Protein AF-A0A1X6NI76-F1 (afdb_monomer_lite)

pLDDT: mean 70.3, std 19.29, range [23.14, 90.44]

Structure (mmCIF, N/CA/C/O backbone):
data_AF-A0A1X6NI76-F1
#
_entry.id   AF-A0A1X6NI76-F1
#
loop_
_atom_site.group_PDB
_atom_site.id
_atom_site.type_symbol
_atom_site.label_atom_id
_atom_site.label_alt_id
_atom_site.label_comp_id
_atom_site.label_asym_id
_atom_site.label_entity_id
_atom_site.label_seq_id
_atom_site.pdbx_PDB_ins_code
_atom_site.Cartn_x
_atom_site.Cartn_y
_atom_site.Cartn_z
_atom_site.occupancy
_atom_site.B_iso_or_equiv
_atom_site.auth_seq_id
_atom_site.auth_comp_id
_atom_site.auth_asym_id
_atom_site.auth_atom_id
_atom_site.pdbx_PDB_model_num
ATOM 1 N N . MET A 1 1 ? 7.677 16.440 -14.093 1.00 45.12 1 MET A N 1
ATOM 2 C CA . MET A 1 1 ? 7.729 16.552 -12.598 1.00 45.12 1 MET A CA 1
ATOM 3 C C . MET A 1 1 ? 6.303 16.674 -12.054 1.00 45.12 1 MET A C 1
ATOM 5 O O . MET A 1 1 ? 5.586 17.526 -12.561 1.00 45.12 1 MET A O 1
ATOM 9 N N . PRO A 1 2 ? 5.836 15.874 -11.074 1.00 48.25 2 PRO A N 1
ATOM 10 C CA . PRO A 1 2 ? 4.493 16.061 -10.522 1.00 48.25 2 PRO A CA 1
ATOM 11 C C . PRO A 1 2 ? 4.418 17.341 -9.670 1.00 48.25 2 PRO A C 1
ATOM 13 O O . PRO A 1 2 ? 5.094 17.461 -8.656 1.00 48.25 2 PRO A O 1
ATOM 16 N N . GLU A 1 3 ? 3.556 18.277 -10.069 1.00 48.31 3 GLU A N 1
ATOM 17 C CA . GLU A 1 3 ? 3.359 19.607 -9.457 1.00 48.31 3 GLU A CA 1
ATOM 18 C C . GLU A 1 3 ? 2.863 19.557 -7.995 1.00 48.31 3 GLU A C 1
ATOM 20 O O . GLU A 1 3 ? 2.998 20.508 -7.229 1.00 48.31 3 GLU A O 1
ATOM 25 N N . ARG A 1 4 ? 2.315 18.410 -7.574 1.00 55.66 4 ARG A N 1
ATOM 26 C CA . ARG A 1 4 ? 1.988 18.091 -6.180 1.00 55.66 4 ARG A CA 1
ATOM 27 C C . ARG A 1 4 ? 2.343 16.640 -5.900 1.00 55.66 4 ARG A C 1
ATOM 29 O O . ARG A 1 4 ? 1.974 15.758 -6.678 1.00 55.66 4 ARG A O 1
ATOM 36 N N . ALA A 1 5 ? 2.997 16.388 -4.767 1.00 54.97 5 ALA A N 1
ATOM 37 C CA . ALA A 1 5 ? 3.234 15.033 -4.283 1.00 54.97 5 ALA A CA 1
ATOM 38 C C . ALA A 1 5 ? 1.886 14.309 -4.153 1.00 54.97 5 ALA A C 1
ATOM 40 O O . ALA A 1 5 ? 1.067 14.625 -3.286 1.00 54.97 5 ALA A O 1
ATOM 41 N N . ARG A 1 6 ? 1.630 13.341 -5.039 1.00 60.47 6 ARG A N 1
ATOM 42 C CA . ARG A 1 6 ? 0.467 12.460 -4.933 1.00 60.47 6 ARG A CA 1
ATOM 43 C C . ARG A 1 6 ? 0.794 11.405 -3.882 1.00 60.47 6 ARG A C 1
ATOM 45 O O . ARG A 1 6 ? 1.098 10.262 -4.199 1.00 60.47 6 ARG A O 1
ATOM 52 N N . ILE A 1 7 ? 0.696 11.815 -2.616 1.00 63.88 7 ILE A N 1
ATOM 53 C CA . ILE A 1 7 ? 0.893 10.946 -1.443 1.00 63.88 7 ILE A CA 1
ATOM 54 C C . ILE A 1 7 ? -0.137 9.802 -1.434 1.00 63.88 7 ILE A C 1
ATOM 56 O O . ILE A 1 7 ? 0.077 8.789 -0.774 1.00 63.88 7 ILE A O 1
ATOM 60 N N . LYS A 1 8 ? -1.233 9.931 -2.199 1.00 68.69 8 LYS A N 1
ATOM 61 C CA . LYS A 1 8 ? -2.226 8.873 -2.378 1.00 68.69 8 LYS A CA 1
ATOM 62 C C . LYS A 1 8 ? -1.564 7.614 -2.962 1.00 68.69 8 LYS A C 1
ATOM 64 O O . LYS A 1 8 ? -1.131 7.649 -4.118 1.00 68.69 8 LYS A O 1
ATOM 69 N N . PRO A 1 9 ? -1.529 6.499 -2.213 1.00 75.31 9 PRO A N 1
ATOM 70 C CA . PRO A 1 9 ? -1.069 5.238 -2.758 1.00 75.31 9 PRO A CA 1
ATOM 71 C C . PRO A 1 9 ? -2.063 4.781 -3.825 1.00 75.31 9 PRO A C 1
ATOM 73 O O . PRO A 1 9 ? -3.262 4.683 -3.581 1.00 75.31 9 PRO A O 1
ATOM 76 N N . THR A 1 10 ? -1.577 4.520 -5.030 1.00 78.00 10 THR A N 1
ATOM 77 C CA . THR A 1 10 ? -2.399 3.973 -6.110 1.00 78.00 10 THR A CA 1
ATOM 78 C C . THR A 1 10 ? -2.177 2.470 -6.223 1.00 78.00 10 THR A C 1
ATOM 80 O O . THR A 1 10 ? -1.058 1.989 -6.066 1.00 78.00 10 THR A O 1
ATOM 83 N N . LEU A 1 11 ? -3.247 1.727 -6.514 1.00 79.06 11 LEU A N 1
ATOM 84 C CA . LEU A 1 11 ? -3.205 0.267 -6.626 1.00 79.06 11 LEU A CA 1
ATOM 85 C C . LEU A 1 11 ? -2.736 -0.173 -8.008 1.00 79.06 11 LEU A C 1
ATOM 87 O O . LEU A 1 11 ? -3.395 0.139 -9.004 1.00 79.06 11 LEU A O 1
ATOM 91 N N . LEU A 1 12 ? -1.619 -0.884 -8.085 1.00 82.25 12 LEU A N 1
ATOM 92 C CA . LEU A 1 12 ? -1.137 -1.529 -9.303 1.00 82.25 12 LEU A CA 1
ATOM 93 C C . LEU A 1 12 ? -1.509 -3.013 -9.272 1.00 82.25 12 LEU A C 1
ATOM 95 O O . LEU A 1 12 ? -1.017 -3.720 -8.399 1.00 82.25 12 LEU A O 1
ATOM 99 N N . PRO A 1 13 ? -2.399 -3.499 -10.151 1.00 78.69 13 PRO A N 1
ATOM 100 C CA . PRO A 1 13 ? -2.756 -4.913 -10.160 1.00 78.69 13 PRO A CA 1
ATOM 101 C C . PRO A 1 13 ? -1.532 -5.757 -10.528 1.00 78.69 13 PRO A C 1
ATOM 103 O O . PRO A 1 13 ? -0.801 -5.392 -11.443 1.00 78.69 13 PRO A O 1
ATOM 106 N N . LEU A 1 14 ? -1.326 -6.870 -9.826 1.00 82.06 14 LEU A N 1
ATOM 107 C CA . LEU A 1 14 ? -0.327 -7.870 -10.188 1.00 82.06 14 LEU A CA 1
ATOM 108 C C . LEU A 1 14 ? -0.996 -9.154 -10.664 1.00 82.06 14 LEU A C 1
ATOM 110 O O . LEU A 1 14 ? -2.071 -9.520 -10.173 1.00 82.06 14 LEU A O 1
ATOM 114 N N . SER A 1 15 ? -0.312 -9.866 -11.558 1.00 74.50 15 SER A N 1
ATOM 115 C CA . SER A 1 15 ? -0.703 -11.212 -11.977 1.00 74.50 15 SER A CA 1
ATOM 116 C C . SER A 1 15 ? -0.577 -12.233 -10.844 1.00 74.50 15 SER A C 1
ATOM 118 O O . SER A 1 15 ? -1.474 -13.060 -10.669 1.00 74.50 15 SER A O 1
ATOM 120 N N . THR A 1 16 ? 0.478 -12.144 -10.022 1.00 76.25 16 THR A N 1
ATOM 121 C CA . THR A 1 16 ? 0.669 -13.030 -8.860 1.00 76.25 16 THR A CA 1
ATOM 122 C C . THR A 1 16 ? 0.449 -12.270 -7.544 1.00 76.25 16 THR A C 1
ATOM 124 O O . THR A 1 16 ? 1.073 -11.224 -7.340 1.00 76.25 16 THR A O 1
ATOM 127 N N . PRO A 1 17 ? -0.399 -12.762 -6.616 1.00 69.56 17 PRO A N 1
ATOM 128 C CA . PRO A 1 17 ? -0.622 -12.111 -5.323 1.00 69.56 17 PRO A CA 1
ATOM 129 C C . PRO A 1 17 ? 0.654 -12.107 -4.480 1.00 69.56 17 PRO A C 1
ATOM 131 O O . PRO A 1 17 ? 1.284 -13.149 -4.351 1.00 69.56 17 PRO A O 1
ATOM 134 N N . LEU A 1 18 ? 0.988 -10.973 -3.852 1.00 66.44 18 LEU A N 1
ATOM 135 C CA . LEU A 1 18 ? 2.164 -10.854 -2.971 1.00 66.44 18 LEU A CA 1
ATOM 136 C C . LEU A 1 18 ? 2.026 -11.566 -1.630 1.00 66.44 18 LEU A C 1
ATOM 138 O O . LEU A 1 18 ? 3.029 -11.925 -1.025 1.00 66.44 18 LEU A O 1
ATOM 142 N N . HIS A 1 19 ? 0.794 -11.715 -1.158 1.00 65.25 19 HIS A N 1
ATOM 143 C CA . HIS A 1 19 ? 0.498 -12.279 0.147 1.00 65.25 19 HIS A CA 1
ATOM 144 C C . HIS A 1 19 ? -0.412 -13.478 -0.042 1.00 65.25 19 HIS A C 1
ATOM 146 O O . HIS A 1 19 ? -1.417 -13.401 -0.759 1.00 65.25 19 HIS A O 1
ATOM 152 N N . VAL A 1 20 ? -0.060 -14.575 0.617 1.00 59.38 20 VAL A N 1
ATOM 153 C CA . VAL A 1 20 ? -0.927 -15.742 0.695 1.00 59.38 20 VAL A CA 1
ATOM 154 C C . VAL A 1 20 ? -2.086 -15.376 1.632 1.00 59.38 20 VAL A C 1
ATOM 156 O O . VAL A 1 20 ? -1.845 -14.924 2.756 1.00 59.38 20 VAL A O 1
ATOM 159 N N . PRO A 1 21 ? -3.349 -15.481 1.186 1.00 54.72 21 PRO A N 1
ATOM 160 C CA . PRO A 1 21 ? -4.495 -15.197 2.039 1.00 54.72 21 PRO A CA 1
ATOM 161 C C . PRO A 1 21 ? -4.581 -16.287 3.116 1.00 54.72 21 PRO A C 1
ATOM 163 O O . PRO A 1 21 ? -5.012 -17.399 2.835 1.00 54.72 21 PRO A O 1
ATOM 166 N N . GLY A 1 22 ? -4.120 -15.979 4.328 1.00 54.84 22 GLY A N 1
ATOM 167 C CA . GLY A 1 22 ? -4.082 -16.917 5.456 1.00 54.84 22 GLY A CA 1
ATOM 168 C C . GLY A 1 22 ? -3.049 -16.544 6.520 1.00 54.84 22 GLY A C 1
ATOM 169 O O . GLY A 1 22 ? -3.330 -16.683 7.702 1.00 54.84 22 GLY A O 1
ATOM 170 N N . GLU A 1 23 ? -1.905 -15.996 6.107 1.00 62.78 23 GLU A N 1
ATOM 171 C CA . GLU A 1 23 ? -0.836 -15.564 7.027 1.00 62.78 23 GLU A CA 1
ATOM 172 C C . GLU A 1 23 ? -0.866 -14.057 7.304 1.00 62.78 23 GLU A C 1
ATOM 174 O O . GLU A 1 23 ? -0.475 -13.612 8.376 1.00 62.78 23 GLU A O 1
ATOM 179 N N . ALA A 1 24 ? -1.349 -13.257 6.349 1.00 69.00 24 ALA A N 1
ATOM 180 C CA . ALA A 1 24 ? -1.372 -11.808 6.494 1.00 69.00 24 ALA A CA 1
ATOM 181 C C . ALA A 1 24 ? -2.569 -11.347 7.337 1.00 69.00 24 ALA A C 1
ATOM 183 O O . ALA A 1 24 ? -3.727 -11.524 6.944 1.00 69.00 24 ALA A O 1
ATOM 184 N N . GLU A 1 25 ? -2.297 -10.665 8.450 1.00 78.50 25 GLU A N 1
ATOM 185 C CA . GLU A 1 25 ? -3.337 -9.958 9.189 1.00 78.50 25 GLU A CA 1
ATOM 186 C C . GLU A 1 25 ? -3.692 -8.646 8.479 1.00 78.50 25 GLU A C 1
ATOM 188 O O . GLU A 1 25 ? -2.925 -7.675 8.469 1.00 78.50 25 GLU A O 1
ATOM 193 N N . VAL A 1 26 ? -4.886 -8.604 7.884 1.00 84.56 26 VAL A N 1
ATOM 194 C CA . VAL A 1 26 ? -5.362 -7.437 7.135 1.00 84.56 26 VAL A CA 1
ATOM 195 C C . VAL A 1 26 ? -6.393 -6.674 7.953 1.00 84.56 26 VAL A C 1
ATOM 197 O O . VAL A 1 26 ? -7.422 -7.216 8.376 1.00 84.56 26 VAL A O 1
ATOM 200 N N . CYS A 1 27 ? -6.152 -5.377 8.122 1.00 84.25 27 CYS A N 1
ATOM 201 C CA . CYS A 1 27 ? -7.086 -4.480 8.776 1.00 84.25 27 CYS A CA 1
ATOM 202 C C . CYS A 1 27 ? -7.756 -3.520 7.789 1.00 84.25 27 CYS A C 1
ATOM 204 O O . CYS A 1 27 ? -7.081 -2.831 7.032 1.00 84.25 27 CYS A O 1
ATOM 206 N N . LEU A 1 28 ? -9.088 -3.428 7.831 1.00 85.06 28 LEU A N 1
ATOM 207 C CA . LEU A 1 28 ? -9.875 -2.488 7.035 1.00 85.06 28 LEU A CA 1
ATOM 208 C C . LEU A 1 28 ? -10.365 -1.312 7.888 1.00 85.06 28 LEU A C 1
ATOM 210 O O . LEU A 1 28 ? -11.112 -1.504 8.850 1.00 85.06 28 LEU A O 1
ATOM 214 N N . PHE A 1 29 ? -10.016 -0.094 7.484 1.00 86.81 29 PHE A N 1
ATOM 215 C CA . PHE A 1 29 ? -10.556 1.146 8.023 1.00 86.81 29 PHE A CA 1
ATOM 216 C C . PHE A 1 29 ? -11.821 1.566 7.274 1.00 86.81 29 PHE A C 1
ATOM 218 O O . PHE A 1 29 ? -11.827 1.705 6.050 1.00 86.81 29 PHE A O 1
ATOM 225 N N . VAL A 1 30 ? -12.888 1.807 8.030 1.00 84.06 30 VAL A N 1
ATOM 226 C CA . VAL A 1 30 ? -14.221 2.128 7.508 1.00 84.06 30 VAL A CA 1
ATOM 227 C C . VAL A 1 30 ? -14.732 3.422 8.139 1.00 84.06 30 VAL A C 1
ATOM 229 O O . VAL A 1 30 ? -14.458 3.709 9.308 1.00 84.06 30 VAL A O 1
ATOM 232 N N . LYS A 1 31 ? -15.495 4.204 7.368 1.00 79.81 31 LYS A N 1
ATOM 233 C CA . LYS A 1 31 ? -16.258 5.343 7.889 1.00 79.81 31 LYS A CA 1
ATOM 234 C C . LYS A 1 31 ? -17.515 4.853 8.610 1.00 79.81 31 LYS A C 1
ATOM 236 O O . LYS A 1 31 ? -18.223 3.997 8.093 1.00 79.81 31 LYS A O 1
ATOM 241 N N . ASP A 1 32 ? -17.815 5.416 9.773 1.00 77.25 32 ASP A N 1
ATOM 242 C CA . ASP A 1 32 ? -19.011 5.065 10.538 1.00 77.25 32 ASP A CA 1
ATOM 243 C C . ASP A 1 32 ? -20.292 5.239 9.688 1.00 77.25 32 ASP A C 1
ATOM 245 O O . ASP A 1 32 ? -20.412 6.251 8.985 1.00 77.25 32 ASP A O 1
ATOM 249 N N . PRO A 1 33 ? -21.232 4.266 9.691 1.00 66.56 33 PRO A N 1
ATOM 250 C CA . PRO A 1 33 ? -21.382 3.143 10.627 1.00 66.56 33 PRO A CA 1
ATOM 251 C C . PRO A 1 33 ? -20.619 1.851 10.256 1.00 66.56 33 PRO A C 1
ATOM 253 O O . PRO A 1 33 ? -20.821 1.241 9.210 1.00 66.56 33 PRO A O 1
ATOM 256 N N . GLN A 1 34 ? -19.827 1.346 11.210 1.00 70.06 34 GLN A N 1
ATOM 257 C CA . GLN A 1 34 ? -19.047 0.099 11.106 1.00 70.06 34 GLN A CA 1
ATOM 258 C C . GLN A 1 34 ? -19.898 -1.178 10.907 1.00 70.06 34 GLN A C 1
ATOM 260 O O . GLN A 1 34 ? -19.377 -2.186 10.427 1.00 70.06 34 GLN A O 1
ATOM 265 N N . ARG A 1 35 ? -21.178 -1.169 11.313 1.00 68.81 35 ARG A N 1
ATOM 266 C CA . ARG A 1 35 ? -22.052 -2.360 11.307 1.00 68.81 35 ARG A CA 1
ATOM 267 C C . ARG A 1 35 ? -22.368 -2.839 9.894 1.00 68.81 35 ARG A C 1
ATOM 269 O O . ARG A 1 35 ? -22.085 -3.988 9.599 1.00 68.81 35 ARG A O 1
ATOM 276 N N . ALA A 1 36 ? -22.757 -1.924 9.004 1.00 66.69 36 ALA A N 1
ATOM 277 C CA . ALA A 1 36 ? -23.095 -2.253 7.620 1.00 66.69 36 ALA A CA 1
ATOM 278 C C . ALA A 1 36 ? -21.989 -3.071 6.936 1.00 66.69 36 ALA A C 1
ATOM 280 O O . ALA A 1 36 ? -22.251 -4.100 6.331 1.00 66.69 36 ALA A O 1
ATOM 281 N N . VAL A 1 37 ? -20.728 -2.663 7.094 1.00 68.56 37 VAL A N 1
ATOM 282 C CA . VAL A 1 37 ? -19.603 -3.365 6.466 1.00 68.56 37 VAL A CA 1
ATOM 283 C C . VAL A 1 37 ? -19.356 -4.731 7.105 1.00 68.56 37 VAL A C 1
ATOM 285 O O . VAL A 1 37 ? -19.094 -5.687 6.386 1.00 68.56 37 VAL A O 1
ATOM 288 N N . LYS A 1 38 ? -19.490 -4.862 8.429 1.00 69.81 38 LYS A N 1
ATOM 289 C CA . LYS A 1 38 ? -19.396 -6.170 9.093 1.00 69.81 38 LYS A CA 1
ATOM 290 C C . LYS A 1 38 ? -20.493 -7.127 8.640 1.00 69.81 38 LYS A C 1
ATOM 292 O O . LYS A 1 38 ? -20.188 -8.290 8.412 1.00 69.81 38 LYS A O 1
ATOM 297 N N . ASP A 1 39 ? -21.711 -6.629 8.467 1.00 67.12 39 ASP A N 1
ATOM 298 C CA . ASP A 1 39 ? -22.846 -7.428 8.008 1.00 67.12 39 ASP A CA 1
ATOM 299 C C . ASP A 1 39 ? -22.627 -7.885 6.556 1.00 67.12 39 ASP A C 1
ATOM 301 O O . ASP A 1 39 ? -22.867 -9.044 6.238 1.00 67.12 39 ASP A O 1
ATOM 305 N N . TYR A 1 40 ? -22.041 -7.037 5.698 1.00 68.31 40 TYR A N 1
ATOM 306 C CA . TYR A 1 40 ? -21.613 -7.435 4.349 1.00 68.31 40 TYR A CA 1
ATOM 307 C C . TYR A 1 40 ? -20.485 -8.477 4.350 1.00 68.31 40 TYR A C 1
ATOM 309 O O . TYR A 1 40 ? -20.491 -9.368 3.505 1.00 68.31 40 TYR A O 1
ATOM 317 N N . PHE A 1 41 ? -19.516 -8.387 5.267 1.00 67.88 41 PHE A N 1
ATOM 318 C CA . PHE A 1 41 ? -18.452 -9.394 5.381 1.00 67.88 41 PHE A CA 1
ATOM 319 C C . PHE A 1 41 ? -18.966 -10.718 5.956 1.00 67.88 41 PHE A C 1
ATOM 321 O O . PHE A 1 41 ? -18.537 -11.773 5.501 1.00 67.88 41 PHE A O 1
ATOM 328 N N . ALA A 1 42 ? -19.907 -10.674 6.901 1.00 65.06 42 ALA A N 1
ATOM 329 C CA . ALA A 1 42 ? -20.555 -11.862 7.446 1.00 65.06 42 ALA A CA 1
ATOM 330 C C . ALA A 1 42 ? -21.459 -12.542 6.403 1.00 65.06 42 ALA A C 1
ATOM 332 O O . ALA A 1 42 ? -21.407 -13.758 6.247 1.00 65.06 42 ALA A O 1
ATOM 333 N N . ALA A 1 43 ? -22.230 -11.762 5.639 1.00 62.91 43 ALA A N 1
ATOM 334 C CA . ALA A 1 43 ? -23.095 -12.270 4.574 1.00 62.91 43 ALA A CA 1
ATOM 335 C C . ALA A 1 43 ? -22.311 -12.847 3.386 1.00 62.91 43 ALA A C 1
ATOM 337 O O . ALA A 1 43 ? -22.803 -13.733 2.694 1.00 62.91 43 ALA A O 1
ATOM 338 N N . ALA A 1 44 ? -21.096 -12.355 3.136 1.00 60.56 44 ALA A N 1
ATOM 339 C CA . ALA A 1 44 ? -20.274 -12.838 2.036 1.00 60.56 44 ALA A CA 1
ATOM 340 C C . ALA A 1 44 ? -19.610 -14.199 2.304 1.00 60.56 44 ALA A C 1
ATOM 342 O O . ALA A 1 44 ? -19.084 -14.774 1.353 1.00 60.56 44 ALA A O 1
ATOM 343 N N . GLY A 1 45 ? -19.601 -14.705 3.547 1.00 55.28 45 GLY A N 1
ATOM 344 C CA . GLY A 1 45 ? -19.043 -16.017 3.930 1.00 55.28 45 GLY A CA 1
ATOM 345 C C . GLY A 1 45 ? -17.519 -16.158 3.788 1.00 55.28 45 GLY A C 1
ATOM 346 O O . GLY A 1 45 ? -16.904 -16.948 4.493 1.00 55.28 45 GLY A O 1
ATOM 347 N N . ASP A 1 46 ? -16.904 -15.332 2.944 1.00 58.94 46 ASP A N 1
ATOM 348 C CA . ASP A 1 46 ? -15.476 -15.196 2.739 1.00 58.94 46 ASP A CA 1
ATOM 349 C C . ASP A 1 46 ? -15.034 -13.805 3.197 1.00 58.94 46 ASP A C 1
ATOM 351 O O . ASP A 1 46 ? -15.352 -12.793 2.563 1.00 58.94 46 ASP A O 1
ATOM 355 N N . SER A 1 47 ? -14.179 -13.736 4.216 1.00 59.84 47 SER A N 1
ATOM 356 C CA . SER A 1 47 ? -13.582 -12.480 4.698 1.00 59.84 47 SER A CA 1
ATOM 357 C C . SER A 1 47 ? -12.737 -11.764 3.635 1.00 59.84 47 SER A C 1
ATOM 359 O O . SER A 1 47 ? -12.210 -10.683 3.877 1.00 59.84 47 SER A O 1
ATOM 361 N N . GLY A 1 48 ? -12.543 -12.368 2.456 1.00 60.72 48 GLY A N 1
ATOM 362 C CA . GLY A 1 48 ? -11.723 -11.821 1.379 1.00 60.72 48 GLY A CA 1
ATOM 363 C C . GLY A 1 48 ? -10.267 -11.605 1.788 1.00 60.72 48 GLY A C 1
ATOM 364 O O . GLY A 1 48 ? -9.586 -10.851 1.106 1.00 60.72 48 GLY A O 1
ATOM 365 N N . GLY A 1 49 ? -9.821 -12.233 2.884 1.00 67.06 49 GLY A N 1
ATOM 366 C CA . GLY A 1 49 ? -8.526 -12.007 3.528 1.00 67.06 49 GLY A CA 1
ATOM 367 C C . GLY A 1 49 ? -8.510 -10.907 4.599 1.00 67.06 49 GLY A C 1
ATOM 368 O O . GLY A 1 49 ? -7.437 -10.585 5.082 1.00 67.06 49 GLY A O 1
ATOM 369 N N . VAL A 1 50 ? -9.649 -10.311 4.976 1.00 73.81 50 VAL A N 1
ATOM 370 C CA . VAL A 1 50 ? -9.744 -9.248 5.994 1.00 73.81 50 VAL A CA 1
ATOM 371 C C . VAL A 1 50 ? -9.995 -9.833 7.384 1.00 73.81 50 VAL A C 1
ATOM 373 O O . VAL A 1 50 ? -11.071 -10.356 7.655 1.00 73.81 50 VAL A O 1
ATOM 376 N N . THR A 1 51 ? -9.030 -9.685 8.290 1.00 74.69 51 THR A N 1
ATOM 377 C CA . THR A 1 51 ? -9.108 -10.208 9.665 1.00 74.69 51 THR A CA 1
ATOM 378 C C . THR A 1 51 ? -9.898 -9.278 10.584 1.00 74.69 51 THR A C 1
ATOM 380 O O . THR A 1 51 ? -10.682 -9.728 11.420 1.00 74.69 51 THR A O 1
ATOM 383 N N . ARG A 1 52 ? -9.718 -7.953 10.449 1.00 79.62 52 ARG A N 1
ATOM 384 C CA . ARG A 1 52 ? -10.352 -6.985 11.359 1.00 79.62 52 ARG A CA 1
ATOM 385 C C . ARG A 1 52 ? -10.834 -5.719 10.673 1.00 79.62 52 ARG A C 1
ATOM 387 O O . ARG A 1 52 ? -10.072 -4.995 10.046 1.00 79.62 52 ARG A O 1
ATOM 394 N N . VAL A 1 53 ? -12.096 -5.375 10.919 1.00 83.00 53 VAL A N 1
ATOM 395 C CA . VAL A 1 53 ? -12.691 -4.099 10.499 1.00 83.00 53 VAL A CA 1
ATOM 396 C C . VAL A 1 53 ? -12.651 -3.103 11.660 1.00 83.00 53 VAL A C 1
ATOM 398 O O . VAL A 1 53 ? -13.180 -3.392 12.739 1.00 83.00 53 VAL A O 1
ATOM 401 N N . MET A 1 54 ? -12.079 -1.917 11.450 1.00 84.38 54 MET A N 1
ATOM 402 C CA . MET A 1 54 ? -11.995 -0.826 12.425 1.00 84.38 54 MET A CA 1
ATOM 403 C C . MET A 1 54 ? -12.681 0.448 11.917 1.00 84.38 54 MET A C 1
ATOM 405 O O . MET A 1 54 ? -12.460 0.883 10.791 1.00 84.38 54 MET A O 1
ATOM 409 N N . GLY A 1 55 ? -13.513 1.055 12.767 1.00 82.94 55 GLY A N 1
ATOM 410 C CA . GLY A 1 55 ? -14.119 2.365 12.503 1.00 82.94 55 GLY A CA 1
ATOM 411 C C . GLY A 1 55 ? -13.181 3.518 12.867 1.00 82.94 55 GLY A C 1
ATOM 412 O O . GLY A 1 55 ? -12.295 3.362 13.718 1.00 82.94 55 GLY A O 1
ATOM 413 N N . LEU A 1 56 ? -13.402 4.686 12.266 1.00 83.06 56 LEU A N 1
ATOM 414 C CA . LEU A 1 56 ? -12.618 5.896 12.535 1.00 83.06 56 LEU A CA 1
ATOM 415 C C . LEU A 1 56 ? -12.713 6.350 13.996 1.00 83.06 56 LEU A C 1
ATOM 417 O O . LEU A 1 56 ? -11.702 6.746 14.578 1.00 83.06 56 LEU A O 1
ATOM 421 N N . ASP A 1 57 ? -13.890 6.250 14.613 1.00 83.44 57 ASP A N 1
ATOM 422 C CA . ASP A 1 57 ? -14.069 6.617 16.021 1.00 83.44 57 ASP A CA 1
ATOM 423 C C . ASP A 1 57 ? -13.246 5.738 16.971 1.00 83.44 57 ASP A C 1
ATOM 425 O O . ASP A 1 57 ? -12.669 6.225 17.947 1.00 83.44 57 ASP A O 1
ATOM 429 N N . LYS A 1 58 ? -13.118 4.442 16.665 1.00 83.38 58 LYS A N 1
ATOM 430 C CA . LYS A 1 58 ? -12.280 3.518 17.448 1.00 83.38 58 LYS A CA 1
ATOM 431 C C . LYS A 1 58 ? -10.802 3.841 17.294 1.00 83.38 58 LYS A C 1
ATOM 433 O O . LYS A 1 58 ? -10.070 3.792 18.281 1.00 83.38 58 LYS A O 1
ATOM 438 N N . LEU A 1 59 ? -10.383 4.218 16.085 1.00 83.56 59 LEU A N 1
ATOM 439 C CA . LEU A 1 59 ? -9.015 4.651 15.822 1.00 83.56 59 LEU A CA 1
ATOM 440 C C . LEU A 1 59 ? -8.672 5.922 16.612 1.00 83.56 59 LEU A C 1
ATOM 442 O O . LEU A 1 59 ? -7.630 5.989 17.256 1.00 83.56 59 LEU A O 1
ATOM 446 N N . ARG A 1 60 ? -9.591 6.894 16.639 1.00 82.88 60 ARG A N 1
ATOM 447 C CA . ARG A 1 60 ? -9.430 8.157 17.374 1.00 82.88 60 ARG A CA 1
ATOM 448 C C . ARG A 1 60 ? -9.388 7.984 18.891 1.00 82.88 60 ARG A C 1
ATOM 450 O O . ARG A 1 60 ? -8.612 8.671 19.546 1.00 82.88 60 ARG A O 1
ATOM 457 N N . LYS A 1 61 ? -10.218 7.095 19.445 1.00 85.81 61 LYS A N 1
ATOM 458 C CA . LYS A 1 61 ? -10.325 6.893 20.900 1.00 85.81 61 LYS A CA 1
ATOM 459 C C . LYS A 1 61 ? -9.231 5.982 21.456 1.00 85.81 61 LYS A C 1
ATOM 461 O O . LYS A 1 61 ? -8.604 6.336 22.445 1.00 85.81 61 LYS A O 1
ATOM 466 N N . ARG A 1 62 ? -8.994 4.820 20.833 1.00 83.00 62 ARG A N 1
ATOM 467 C CA . ARG A 1 62 ? -8.099 3.781 21.377 1.00 83.00 62 ARG A CA 1
ATOM 468 C C . ARG A 1 62 ? -6.632 3.986 20.998 1.00 83.00 62 ARG A C 1
ATOM 470 O O . ARG A 1 62 ? -5.755 3.663 21.784 1.00 83.00 62 ARG A O 1
ATOM 477 N N . TYR A 1 63 ? -6.364 4.533 19.813 1.00 81.62 63 TYR A N 1
ATOM 478 C CA . TYR A 1 63 ? -5.016 4.595 19.232 1.00 81.62 63 TYR A CA 1
ATOM 479 C C . TYR A 1 63 ? -4.468 6.029 19.145 1.00 81.62 63 TYR A C 1
ATOM 481 O O . TYR A 1 63 ? -3.741 6.387 18.217 1.00 81.62 63 TYR A O 1
ATOM 489 N N . ARG A 1 64 ? -4.821 6.873 20.124 1.00 82.12 64 ARG A N 1
ATOM 490 C CA . ARG A 1 64 ? -4.281 8.236 20.245 1.00 82.12 64 ARG A CA 1
ATOM 491 C C . ARG A 1 64 ? -2.823 8.228 20.709 1.00 82.12 64 ARG A C 1
ATOM 493 O O . ARG A 1 64 ? -2.031 9.031 20.218 1.00 82.12 64 ARG A O 1
ATOM 500 N N . THR A 1 65 ? -2.488 7.345 21.648 1.00 87.75 65 THR A N 1
ATOM 501 C CA . THR A 1 65 ? -1.138 7.211 22.204 1.00 87.75 65 THR A CA 1
ATOM 502 C C . THR A 1 65 ? -0.172 6.628 21.174 1.00 87.75 65 THR A C 1
ATOM 504 O O . THR A 1 65 ? -0.565 5.914 20.249 1.00 87.75 65 THR A O 1
ATOM 507 N N . TYR A 1 66 ? 1.112 6.953 21.316 1.00 84.69 66 TYR A N 1
ATOM 508 C CA . TYR A 1 66 ? 2.151 6.466 20.408 1.00 84.69 66 TYR A CA 1
ATOM 509 C C . TYR A 1 66 ? 2.335 4.943 20.503 1.00 84.69 66 TYR A C 1
ATOM 511 O O . TYR A 1 66 ? 2.501 4.278 19.482 1.00 84.69 66 TYR A O 1
ATOM 519 N N . GLU A 1 67 ? 2.224 4.385 21.708 1.00 86.12 67 GLU A N 1
ATOM 520 C CA . GLU A 1 67 ? 2.317 2.943 21.967 1.00 86.12 67 GLU A CA 1
ATOM 521 C C . GLU A 1 67 ? 1.225 2.165 21.235 1.00 86.12 67 GLU A C 1
ATOM 523 O O . GLU A 1 67 ? 1.539 1.264 20.463 1.00 86.12 67 GLU A O 1
ATOM 528 N N . GLY A 1 68 ? -0.036 2.603 21.338 1.00 86.38 68 GLY A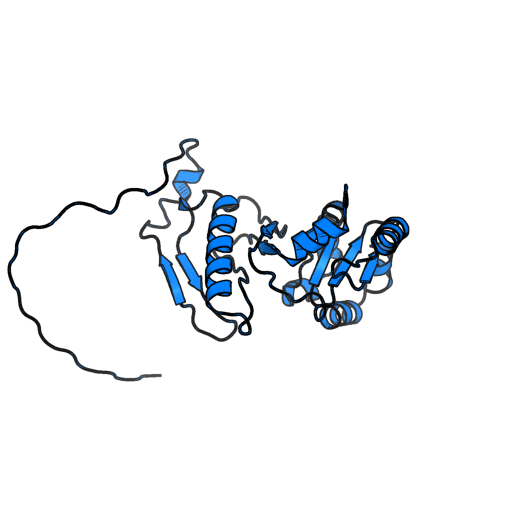 N 1
ATOM 529 C CA . GLY A 1 68 ? -1.138 1.951 20.631 1.00 86.38 68 GLY A CA 1
ATOM 530 C C . GLY A 1 68 ? -0.944 1.952 19.110 1.00 86.38 68 GLY A C 1
ATOM 531 O O . GLY A 1 68 ? -1.289 0.985 18.432 1.00 86.38 68 GLY A O 1
ATOM 532 N N . LYS A 1 69 ? -0.359 3.015 18.541 1.00 85.75 69 LYS A N 1
ATOM 533 C CA . LYS A 1 69 ? -0.043 3.056 17.103 1.00 85.75 69 LYS A CA 1
ATOM 534 C C . LYS A 1 69 ? 1.023 2.029 16.731 1.00 85.75 69 LYS A C 1
ATOM 536 O O . LYS A 1 69 ? 0.896 1.395 15.688 1.00 85.75 69 LYS A O 1
ATOM 541 N N . ARG A 1 70 ? 2.053 1.849 17.565 1.00 86.38 70 ARG A N 1
ATOM 542 C CA . ARG A 1 70 ? 3.098 0.836 17.338 1.00 86.38 70 ARG A CA 1
ATOM 543 C C . ARG A 1 70 ? 2.553 -0.579 17.475 1.00 86.38 70 ARG A C 1
ATOM 545 O O . ARG A 1 70 ? 2.860 -1.400 16.621 1.00 86.38 70 ARG A O 1
ATOM 552 N N . GLU A 1 71 ? 1.707 -0.837 18.469 1.00 87.38 71 GLU A N 1
ATOM 553 C CA . GLU A 1 71 ? 1.011 -2.123 18.613 1.00 87.38 71 GLU A CA 1
ATOM 554 C C . GLU A 1 71 ? 0.180 -2.448 17.374 1.00 87.38 71 GLU A C 1
ATOM 556 O O . GLU A 1 71 ? 0.218 -3.566 16.872 1.00 87.38 71 GLU A O 1
ATOM 561 N N . LEU A 1 72 ? -0.534 -1.457 16.832 1.00 86.31 72 LEU A N 1
ATOM 562 C CA . LEU A 1 72 ? -1.347 -1.657 15.641 1.00 86.31 72 LEU A CA 1
ATOM 563 C C . LEU A 1 72 ? -0.492 -2.012 14.413 1.00 86.31 72 LEU A C 1
ATOM 565 O O . LEU A 1 72 ? -0.858 -2.899 13.650 1.00 86.31 72 LEU A O 1
ATOM 569 N N . VAL A 1 73 ? 0.652 -1.348 14.237 1.00 85.62 73 VAL A N 1
ATOM 570 C CA . VAL A 1 73 ? 1.619 -1.640 13.160 1.00 85.62 73 VAL A CA 1
ATOM 571 C C . VAL A 1 73 ? 2.294 -3.003 13.338 1.00 85.62 73 VAL A C 1
ATOM 573 O O . VAL A 1 73 ? 2.671 -3.622 12.342 1.00 85.62 73 VAL A O 1
ATOM 576 N N . ALA A 1 74 ? 2.490 -3.441 14.583 1.00 86.50 74 ALA A N 1
ATOM 577 C CA . ALA A 1 74 ? 3.114 -4.720 14.905 1.00 86.50 74 ALA A CA 1
ATOM 578 C C . ALA A 1 74 ? 2.149 -5.900 14.728 1.00 86.50 74 ALA A C 1
ATOM 580 O O . ALA A 1 74 ? 2.577 -6.947 14.266 1.00 86.50 74 ALA A O 1
ATOM 581 N N . ALA A 1 75 ? 0.867 -5.717 15.056 1.00 86.06 75 ALA A N 1
ATOM 582 C CA . ALA A 1 75 ? -0.149 -6.758 14.919 1.00 86.06 75 ALA A CA 1
ATOM 583 C C . ALA A 1 75 ? -0.569 -6.994 13.459 1.00 86.06 75 ALA A C 1
ATOM 585 O O . ALA A 1 75 ? -0.767 -8.131 13.061 1.00 86.06 75 ALA A O 1
ATOM 586 N N . TYR A 1 76 ? -0.701 -5.928 12.658 1.00 86.12 76 TYR A N 1
ATOM 587 C CA . TYR A 1 76 ? -1.220 -6.026 11.289 1.00 86.12 76 TYR A CA 1
ATOM 588 C C . TYR A 1 76 ? -0.140 -5.789 10.230 1.00 86.12 76 TYR A C 1
ATOM 590 O O . TYR A 1 76 ? 0.675 -4.863 10.325 1.00 86.12 76 TYR A O 1
ATOM 598 N N . ASP A 1 77 ? -0.190 -6.561 9.148 1.00 82.62 77 ASP A N 1
ATOM 599 C CA . ASP A 1 77 ? 0.744 -6.440 8.024 1.00 82.62 77 ASP A CA 1
ATOM 600 C C . ASP A 1 77 ? 0.234 -5.520 6.930 1.00 82.62 77 ASP A C 1
ATOM 602 O O . ASP A 1 77 ? 1.001 -4.739 6.353 1.00 82.62 77 ASP A O 1
ATOM 606 N N . LEU A 1 78 ? -1.075 -5.560 6.686 1.00 82.62 78 LEU A N 1
ATOM 607 C CA . LEU A 1 78 ? -1.706 -4.777 5.641 1.00 82.62 78 LEU A CA 1
ATOM 608 C C . LEU A 1 78 ? -2.864 -3.953 6.185 1.00 82.62 78 LEU A C 1
ATOM 610 O O . LEU A 1 78 ? -3.714 -4.431 6.935 1.00 82.62 78 LEU A O 1
ATOM 614 N N . PHE A 1 79 ? -2.934 -2.711 5.721 1.00 87.12 79 PHE A N 1
ATOM 615 C CA . PHE A 1 79 ? -4.041 -1.816 6.006 1.00 87.12 79 PHE A CA 1
ATOM 616 C C . PHE A 1 79 ? -4.778 -1.494 4.713 1.00 87.12 79 PHE A C 1
ATOM 618 O O . PHE A 1 79 ? -4.169 -1.128 3.711 1.00 87.12 79 PHE A O 1
ATOM 625 N N . LEU A 1 80 ? -6.096 -1.609 4.751 1.00 86.06 80 LEU A N 1
ATOM 626 C CA . LEU A 1 80 ? -7.025 -1.175 3.723 1.00 86.06 80 LEU A CA 1
ATOM 627 C C . LEU A 1 80 ? -7.831 -0.003 4.285 1.00 86.06 80 LEU A C 1
ATOM 629 O O . LEU A 1 80 ? -8.107 0.048 5.482 1.00 86.06 80 LEU A O 1
ATOM 633 N N . ALA A 1 81 ? -8.232 0.935 3.446 1.00 87.31 81 ALA A N 1
ATOM 634 C CA . ALA A 1 81 ? -9.029 2.081 3.846 1.00 87.31 81 ALA A CA 1
ATOM 635 C C . ALA A 1 81 ? -10.057 2.440 2.784 1.00 87.31 81 ALA A C 1
ATOM 637 O O . ALA A 1 81 ? -9.788 2.317 1.595 1.00 87.31 81 ALA A O 1
ATOM 638 N N . ASP A 1 82 ? -11.214 2.931 3.216 1.00 84.62 82 ASP A N 1
ATOM 639 C CA . ASP A 1 82 ? -12.187 3.519 2.299 1.00 84.62 82 ASP A CA 1
ATOM 640 C C . ASP A 1 82 ? -11.637 4.810 1.653 1.00 84.62 82 ASP A C 1
ATOM 642 O O . ASP A 1 82 ? -10.997 5.634 2.313 1.00 84.62 82 ASP A O 1
ATOM 646 N N . ASP A 1 83 ? -11.951 5.025 0.376 1.00 82.00 83 ASP A N 1
ATOM 647 C CA . ASP A 1 83 ? -11.548 6.195 -0.431 1.00 82.00 83 ASP A CA 1
ATOM 648 C C . ASP A 1 83 ? -11.933 7.521 0.279 1.00 82.00 83 ASP A C 1
ATOM 650 O O . ASP A 1 83 ? -11.246 8.541 0.226 1.00 82.00 83 ASP A O 1
ATOM 654 N N . ARG A 1 84 ? -13.028 7.487 1.053 1.00 80.56 84 ARG A N 1
ATOM 655 C CA . ARG A 1 84 ? -13.587 8.630 1.800 1.00 80.56 84 ARG A CA 1
ATOM 656 C C . ARG A 1 84 ? -12.767 9.067 3.013 1.00 80.56 84 ARG A C 1
ATOM 658 O O . ARG A 1 84 ? -12.942 10.191 3.482 1.00 80.56 84 ARG A O 1
ATOM 665 N N . ILE A 1 85 ? -11.952 8.182 3.580 1.00 81.44 85 ILE A N 1
ATOM 666 C CA . ILE A 1 85 ? -11.260 8.425 4.856 1.00 81.44 85 ILE A CA 1
ATOM 667 C C . ILE A 1 85 ? -9.764 8.686 4.676 1.00 81.44 85 ILE A C 1
ATOM 669 O O . ILE A 1 85 ? -9.104 9.104 5.626 1.00 81.44 85 ILE A O 1
ATOM 673 N N . GLU A 1 86 ? -9.243 8.515 3.461 1.00 77.25 86 GLU A N 1
ATOM 674 C CA . GLU A 1 86 ? -7.825 8.660 3.119 1.00 77.25 86 GLU A CA 1
ATOM 675 C C . GLU A 1 86 ? -7.203 9.967 3.616 1.00 77.25 86 GLU A C 1
ATOM 677 O O . GLU A 1 86 ? -6.120 9.958 4.191 1.00 77.25 86 GLU A O 1
ATOM 682 N N . LEU A 1 87 ? -7.902 11.094 3.459 1.00 80.31 87 LEU A N 1
ATOM 683 C CA . LEU A 1 87 ? -7.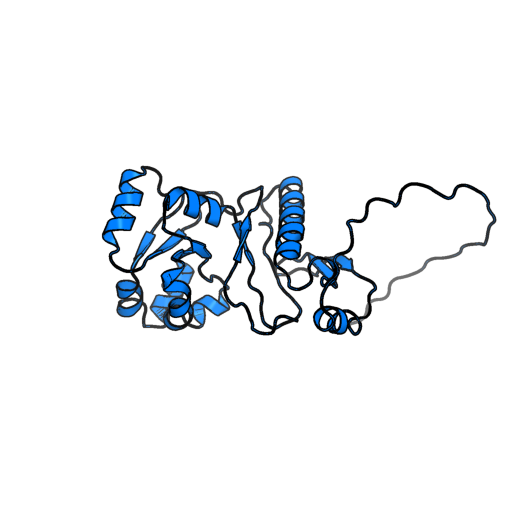400 12.418 3.848 1.00 80.31 87 LEU A CA 1
ATOM 684 C C . LEU A 1 87 ? -7.223 12.575 5.367 1.00 80.31 87 LEU A C 1
ATOM 686 O O . LEU A 1 87 ? -6.447 13.412 5.829 1.00 80.31 87 LEU A O 1
ATOM 690 N N . LEU A 1 88 ? -7.948 11.780 6.156 1.00 82.25 88 LEU A N 1
ATOM 691 C CA . LEU A 1 88 ? -7.895 11.812 7.616 1.00 82.25 88 LEU A CA 1
ATOM 692 C C . LEU A 1 88 ? -6.823 10.864 8.171 1.00 82.25 88 LEU A C 1
ATOM 694 O O . LEU A 1 88 ? -6.331 11.091 9.276 1.00 82.25 88 LEU A O 1
ATOM 698 N N . LEU A 1 89 ? -6.445 9.822 7.424 1.00 81.06 89 LEU A N 1
ATOM 699 C CA . LEU A 1 89 ? -5.561 8.758 7.906 1.00 81.06 89 LEU A CA 1
ATOM 700 C C . LEU A 1 89 ? -4.148 9.231 8.264 1.00 81.06 89 LEU A C 1
ATOM 702 O O . LEU A 1 89 ? -3.703 8.861 9.350 1.00 81.06 89 LEU A O 1
ATOM 706 N N . PRO A 1 90 ? -3.453 10.078 7.474 1.00 81.06 90 PRO A N 1
ATOM 707 C CA . PRO A 1 90 ? -2.118 10.550 7.843 1.00 81.06 90 PRO A CA 1
ATOM 708 C C . PRO A 1 90 ? -2.095 11.262 9.202 1.00 81.06 90 PRO A C 1
ATOM 710 O O . PRO A 1 90 ? -1.186 11.049 10.002 1.00 81.06 90 PRO A O 1
ATOM 713 N N . LYS A 1 91 ? -3.137 12.050 9.511 1.00 82.62 91 LYS A N 1
ATOM 714 C CA . LYS A 1 91 ? -3.256 12.767 10.793 1.00 82.62 91 LYS A CA 1
ATOM 715 C C . LYS A 1 91 ? -3.491 11.819 11.973 1.00 82.62 91 LYS A C 1
ATOM 717 O O . LYS A 1 91 ? -3.010 12.073 13.073 1.00 82.62 91 LYS A O 1
ATOM 722 N N . LEU A 1 92 ? -4.238 10.736 11.758 1.00 81.38 92 LEU A N 1
ATOM 723 C CA . LEU A 1 92 ? -4.601 9.784 12.810 1.00 81.38 92 LEU A CA 1
ATOM 724 C C . LEU A 1 92 ? -3.498 8.752 13.065 1.00 81.38 92 LEU A C 1
ATOM 726 O O . LEU A 1 92 ? -3.140 8.502 14.214 1.00 81.38 92 LEU A O 1
ATOM 730 N N . LEU A 1 93 ? -2.931 8.189 12.000 1.00 78.44 93 LEU A N 1
ATOM 731 C CA . LEU A 1 93 ? -1.931 7.124 12.060 1.00 78.44 93 LEU A CA 1
ATOM 732 C C . LEU A 1 93 ? -0.539 7.646 12.451 1.00 78.44 93 LEU A C 1
ATOM 734 O O . LEU A 1 93 ? 0.238 6.917 13.062 1.00 78.44 93 LEU A O 1
ATOM 738 N N . GLY A 1 94 ? -0.258 8.932 12.219 1.00 79.50 94 GLY A N 1
ATOM 739 C CA . GLY A 1 94 ? 0.996 9.574 12.614 1.00 79.50 94 GLY A CA 1
ATOM 740 C C . GLY A 1 94 ? 2.239 8.956 11.962 1.00 79.50 94 GLY A C 1
ATOM 741 O O . GLY A 1 94 ? 2.155 8.205 10.991 1.00 79.50 94 GLY A O 1
ATOM 742 N N . ASP A 1 95 ? 3.407 9.273 12.520 1.00 79.00 95 ASP A N 1
ATOM 743 C CA . ASP A 1 95 ? 4.702 8.924 11.921 1.00 79.00 95 ASP A CA 1
ATOM 744 C C . ASP A 1 95 ? 5.053 7.427 12.006 1.00 79.00 95 ASP A C 1
ATOM 746 O O . ASP A 1 95 ? 5.694 6.883 11.111 1.00 79.00 95 ASP A O 1
ATOM 750 N N . ALA A 1 96 ? 4.558 6.702 13.017 1.00 81.81 96 ALA A N 1
ATOM 751 C CA . ALA A 1 96 ? 4.831 5.267 13.171 1.00 81.81 96 ALA A CA 1
ATOM 752 C C . ALA A 1 96 ? 4.427 4.443 11.927 1.00 81.81 96 ALA A C 1
ATOM 754 O O . ALA A 1 96 ? 5.128 3.509 11.522 1.00 81.81 96 ALA A O 1
ATOM 755 N N . PHE A 1 97 ? 3.323 4.819 11.277 1.00 80.94 97 PHE A N 1
ATOM 756 C CA . PHE A 1 97 ? 2.861 4.196 10.036 1.00 80.94 97 PHE A CA 1
ATOM 757 C C . PHE A 1 97 ? 3.646 4.653 8.802 1.00 80.94 97 PHE A C 1
ATOM 759 O O . PHE A 1 97 ? 3.795 3.896 7.840 1.00 80.94 97 PHE A O 1
ATOM 766 N N . PHE A 1 98 ? 4.162 5.882 8.820 1.00 78.00 98 PHE A N 1
ATOM 767 C CA . PHE A 1 98 ? 4.982 6.409 7.736 1.00 78.00 98 PHE A CA 1
ATOM 768 C C . PHE A 1 98 ? 6.368 5.753 7.731 1.00 78.00 98 PHE A C 1
ATOM 770 O O . PHE A 1 98 ? 6.819 5.257 6.698 1.00 78.00 98 PHE A O 1
ATOM 777 N N . ARG A 1 99 ? 6.990 5.623 8.910 1.00 81.31 99 ARG A N 1
ATOM 778 C CA . ARG A 1 99 ? 8.291 4.967 9.095 1.00 81.31 99 ARG A CA 1
ATOM 779 C C . ARG A 1 99 ? 8.262 3.481 8.742 1.00 81.31 99 ARG A C 1
ATOM 781 O O . ARG A 1 99 ? 9.191 2.983 8.114 1.00 81.31 99 ARG A O 1
ATOM 788 N N . SER A 1 100 ? 7.180 2.786 9.090 1.00 75.19 100 SER A N 1
ATOM 789 C CA . SER A 1 100 ? 6.976 1.376 8.722 1.00 75.19 100 SER A CA 1
ATOM 790 C C . SER A 1 100 ? 6.565 1.179 7.258 1.00 75.19 100 SER A C 1
ATOM 792 O O . SER A 1 100 ? 6.463 0.045 6.794 1.00 75.19 100 SER A O 1
ATOM 794 N N . LYS A 1 101 ? 6.321 2.265 6.507 1.00 75.75 101 LYS A N 1
ATOM 795 C CA . LYS A 1 101 ? 5.821 2.251 5.123 1.00 75.75 101 LYS A CA 1
ATOM 796 C C . LYS A 1 101 ? 4.505 1.472 4.954 1.00 75.75 101 LYS A C 1
ATOM 798 O O . LYS A 1 101 ? 4.113 1.201 3.822 1.00 75.75 101 LYS A O 1
ATOM 803 N N . LYS A 1 102 ? 3.788 1.136 6.036 1.00 78.06 102 LYS A N 1
ATOM 804 C CA . LYS A 1 102 ? 2.515 0.389 6.028 1.00 78.06 102 LYS A CA 1
ATOM 805 C C . LYS A 1 102 ? 1.315 1.329 5.826 1.00 78.06 102 LYS A C 1
ATOM 807 O O . LYS A 1 102 ? 0.340 1.293 6.571 1.00 78.06 102 LYS A O 1
ATOM 812 N N . MET A 1 103 ? 1.393 2.215 4.831 1.00 80.44 103 MET A N 1
ATOM 813 C CA . MET A 1 103 ? 0.290 3.132 4.532 1.00 80.44 103 MET A CA 1
ATOM 814 C C . MET A 1 103 ? -0.941 2.388 3.990 1.00 80.44 103 MET A C 1
ATOM 816 O O . MET A 1 103 ? -0.764 1.492 3.160 1.00 80.44 103 MET A O 1
ATOM 820 N N . PRO A 1 104 ? -2.167 2.746 4.427 1.00 83.94 104 PRO A N 1
ATOM 821 C CA . PRO A 1 104 ? -3.378 2.062 3.995 1.00 83.94 104 PRO A CA 1
ATOM 822 C C . PRO A 1 104 ? -3.612 2.147 2.488 1.00 83.94 104 PRO A C 1
ATOM 824 O O . PRO A 1 104 ? -3.454 3.203 1.876 1.00 83.94 104 PRO A O 1
ATOM 827 N N . LEU A 1 105 ? -4.027 1.025 1.911 1.00 85.62 105 LEU A N 1
ATOM 828 C CA . LEU A 1 105 ? -4.430 0.901 0.520 1.00 85.62 105 LEU A CA 1
ATOM 829 C C . LEU A 1 105 ? -5.883 1.346 0.336 1.00 85.62 105 LEU A C 1
ATOM 831 O O . LEU A 1 105 ? -6.745 0.914 1.103 1.00 85.62 105 LEU A O 1
ATOM 835 N N . PRO A 1 106 ? -6.186 2.147 -0.690 1.00 81.94 106 PRO A N 1
ATOM 836 C CA . PRO A 1 106 ? -7.532 2.644 -0.894 1.00 81.94 106 PRO A CA 1
ATOM 837 C C . PRO A 1 106 ? -8.433 1.595 -1.545 1.00 81.94 106 PRO A C 1
ATOM 839 O O . PRO A 1 106 ? -8.067 0.979 -2.543 1.00 81.94 106 PRO A O 1
ATOM 842 N N . VAL A 1 107 ? -9.632 1.415 -1.004 1.00 83.25 107 VAL A N 1
ATOM 843 C CA . VAL A 1 107 ? -10.650 0.465 -1.463 1.00 83.25 107 VAL A CA 1
ATOM 844 C C . VAL A 1 107 ? -11.972 1.213 -1.578 1.00 83.25 107 VAL A C 1
ATOM 846 O O . VAL A 1 107 ? -12.326 1.979 -0.684 1.00 83.25 107 VAL A O 1
ATOM 849 N N . ARG A 1 108 ? -12.733 1.013 -2.658 1.00 80.06 108 ARG A N 1
ATOM 850 C CA . ARG A 1 108 ? -14.043 1.650 -2.811 1.00 80.06 108 ARG A CA 1
ATOM 851 C C . ARG A 1 108 ? -15.115 0.705 -2.288 1.00 80.06 108 ARG A C 1
ATOM 853 O O . ARG A 1 108 ? -15.466 -0.302 -2.887 1.00 80.06 108 ARG A O 1
ATOM 860 N N . LEU A 1 109 ? -15.729 1.048 -1.164 1.00 71.56 109 LEU A N 1
ATOM 861 C CA . LEU A 1 109 ? -16.771 0.206 -0.558 1.00 71.56 109 LEU A CA 1
ATOM 862 C C . LEU A 1 109 ? -18.144 0.325 -1.263 1.00 71.56 109 LEU A C 1
ATOM 864 O O . LEU A 1 109 ? -19.180 0.215 -0.621 1.00 71.56 109 LEU A O 1
ATOM 868 N N . GLY A 1 110 ? -18.171 0.578 -2.578 1.00 66.75 110 GLY A N 1
ATOM 869 C CA . GLY A 1 110 ? -19.382 0.937 -3.322 1.00 66.75 110 GLY A CA 1
ATOM 870 C C . GLY A 1 110 ? -20.330 -0.232 -3.593 1.00 66.75 110 GLY A C 1
ATOM 871 O O . GLY A 1 110 ? -21.451 -0.240 -3.100 1.00 66.75 110 GLY A O 1
ATOM 872 N N . ARG A 1 111 ? -19.910 -1.195 -4.427 1.00 64.88 111 ARG A N 1
ATOM 873 C CA . ARG A 1 111 ? -20.818 -2.240 -4.948 1.00 64.88 111 ARG A CA 1
ATOM 874 C C . ARG A 1 111 ? -20.495 -3.645 -4.447 1.00 64.88 111 ARG A C 1
ATOM 876 O O . ARG A 1 111 ? -21.411 -4.433 -4.283 1.00 64.88 111 ARG A O 1
ATOM 883 N N . ASN A 1 112 ? -19.216 -3.968 -4.234 1.00 74.81 112 ASN A N 1
ATOM 884 C CA . ASN A 1 112 ? -18.768 -5.291 -3.781 1.00 74.81 112 ASN A CA 1
ATOM 885 C C . ASN A 1 112 ? -17.460 -5.185 -2.970 1.00 74.81 112 ASN A C 1
ATOM 887 O O . ASN A 1 112 ? -16.377 -5.335 -3.547 1.00 74.81 112 ASN A O 1
ATOM 891 N N . PRO A 1 113 ? -17.524 -4.971 -1.643 1.00 75.25 113 PRO A N 1
ATOM 892 C CA . PRO A 1 113 ? -16.334 -4.733 -0.824 1.00 75.25 113 PRO A CA 1
ATOM 893 C C . PRO A 1 113 ? -15.365 -5.923 -0.819 1.00 75.25 113 PRO A C 1
ATOM 895 O O . PRO A 1 113 ? -14.155 -5.727 -0.819 1.00 75.25 113 PRO A O 1
ATOM 898 N N . VAL A 1 114 ? -15.870 -7.158 -0.903 1.00 76.62 114 VAL A N 1
ATOM 899 C CA . VAL A 1 114 ? -15.040 -8.376 -0.901 1.00 76.62 114 VAL A CA 1
ATOM 900 C C . VAL A 1 114 ? -14.218 -8.519 -2.181 1.00 76.62 114 VAL A C 1
ATOM 902 O O . VAL A 1 114 ? -13.032 -8.842 -2.130 1.00 76.62 114 VAL A O 1
ATOM 905 N N . LYS A 1 115 ? -14.819 -8.245 -3.346 1.00 79.62 115 LYS A N 1
ATOM 906 C CA . LYS A 1 115 ? -14.102 -8.295 -4.631 1.00 79.62 115 LYS A CA 1
ATOM 907 C C . LYS A 1 115 ? -13.026 -7.219 -4.692 1.00 79.62 115 LYS A C 1
ATOM 909 O O . LYS A 1 115 ? -11.923 -7.479 -5.167 1.00 79.62 115 LYS A O 1
ATOM 914 N N . GLU A 1 116 ? -13.334 -6.029 -4.188 1.00 80.94 116 GLU A N 1
ATOM 915 C CA . GLU A 1 116 ? -12.368 -4.940 -4.145 1.00 80.94 116 GLU A CA 1
ATOM 916 C C . GLU A 1 116 ? -11.250 -5.176 -3.129 1.00 80.94 116 GLU A C 1
ATOM 918 O O . GLU A 1 116 ? -10.096 -4.912 -3.449 1.00 80.94 116 GLU A O 1
ATOM 923 N N . ALA A 1 117 ? -11.546 -5.757 -1.964 1.00 79.44 117 ALA A N 1
ATOM 924 C CA . ALA A 1 117 ? -10.524 -6.180 -1.009 1.00 79.44 117 ALA A CA 1
ATOM 925 C C . ALA A 1 117 ? -9.590 -7.237 -1.621 1.00 79.44 117 ALA A C 1
ATOM 927 O O . ALA A 1 117 ? -8.372 -7.081 -1.575 1.00 79.44 117 ALA A O 1
ATOM 928 N N . ARG A 1 118 ? -10.138 -8.257 -2.301 1.00 80.75 118 ARG A N 1
ATOM 929 C CA . ARG A 1 118 ? -9.336 -9.252 -3.040 1.00 80.75 118 ARG A CA 1
ATOM 930 C C . ARG A 1 118 ? -8.468 -8.602 -4.118 1.00 80.75 118 ARG A C 1
ATOM 932 O O . ARG A 1 118 ? -7.311 -8.979 -4.286 1.00 80.75 118 ARG A O 1
ATOM 939 N N . ARG A 1 119 ? -9.003 -7.611 -4.837 1.00 82.56 119 ARG A N 1
ATOM 940 C CA . ARG A 1 119 ? -8.241 -6.840 -5.828 1.00 82.56 119 ARG A CA 1
ATOM 941 C C . ARG A 1 119 ? -7.115 -6.042 -5.172 1.00 82.56 119 ARG A C 1
ATOM 943 O O . ARG A 1 119 ? -6.012 -6.038 -5.704 1.00 82.56 119 ARG A O 1
ATOM 950 N N . ALA A 1 120 ? -7.384 -5.404 -4.036 1.00 80.69 120 ALA A N 1
ATOM 951 C CA . ALA A 1 120 ? -6.395 -4.639 -3.289 1.00 80.69 120 ALA A CA 1
ATOM 952 C C . ALA A 1 120 ? -5.253 -5.537 -2.783 1.00 80.69 120 ALA A C 1
ATOM 954 O O . ALA A 1 120 ? -4.090 -5.175 -2.927 1.00 80.69 120 ALA A O 1
ATOM 955 N N . LEU A 1 121 ? -5.565 -6.741 -2.293 1.00 78.94 121 LEU A N 1
ATOM 956 C CA . LEU A 1 121 ? -4.571 -7.731 -1.853 1.00 78.94 121 LEU A CA 1
ATOM 957 C C . LEU A 1 121 ? -3.679 -8.246 -2.986 1.00 78.94 121 LEU A C 1
ATOM 959 O O . LEU A 1 121 ? -2.495 -8.506 -2.787 1.00 78.94 121 LEU A O 1
ATOM 963 N N . ARG A 1 122 ? -4.243 -8.373 -4.189 1.00 81.00 122 ARG A N 1
ATOM 964 C CA . ARG A 1 122 ? -3.507 -8.744 -5.406 1.00 81.00 122 ARG A CA 1
ATOM 965 C C . ARG A 1 122 ? -2.779 -7.569 -6.051 1.00 81.00 122 ARG A C 1
ATOM 967 O O . ARG A 1 122 ? -2.204 -7.728 -7.120 1.00 81.00 122 ARG A O 1
ATOM 974 N N . SER A 1 123 ? -2.830 -6.385 -5.452 1.00 81.94 123 SER A N 1
ATOM 975 C CA . SER A 1 123 ? -2.231 -5.184 -6.019 1.00 81.94 123 SER A CA 1
ATOM 976 C C . SER A 1 123 ? -1.102 -4.647 -5.153 1.00 81.94 123 SER A C 1
ATOM 978 O O . SER A 1 123 ? -1.119 -4.763 -3.929 1.00 81.94 123 SER A O 1
ATOM 980 N N . THR A 1 124 ? -0.117 -4.029 -5.792 1.00 83.69 124 THR A N 1
ATOM 981 C CA . THR A 1 124 ? 0.967 -3.321 -5.119 1.00 83.69 124 THR A CA 1
ATOM 982 C C . THR A 1 124 ? 0.636 -1.861 -4.907 1.00 83.69 124 THR A C 1
ATOM 984 O O . THR A 1 124 ? -0.121 -1.237 -5.656 1.00 83.69 124 THR A O 1
ATOM 987 N N . ARG A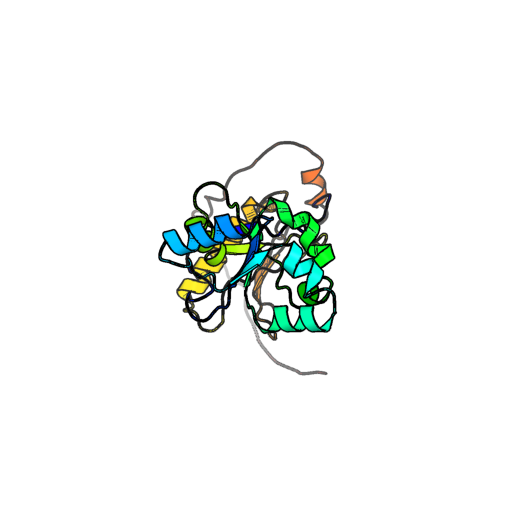 1 125 ? 1.238 -1.297 -3.859 1.00 83.44 125 ARG A N 1
ATOM 988 C CA . ARG A 1 125 ? 1.165 0.133 -3.577 1.00 83.44 125 ARG A CA 1
ATOM 989 C C . ARG A 1 125 ? 2.175 0.889 -4.432 1.00 83.44 125 ARG A C 1
ATOM 991 O O . ARG A 1 125 ? 3.369 0.597 -4.391 1.00 83.44 125 ARG A O 1
ATOM 998 N N . LEU A 1 126 ? 1.698 1.906 -5.135 1.00 84.75 126 LEU A N 1
ATOM 999 C CA . LEU A 1 126 ? 2.530 2.914 -5.778 1.00 84.75 126 LEU A CA 1
ATOM 1000 C C . LEU A 1 126 ? 2.278 4.261 -5.110 1.00 84.75 126 LEU A C 1
ATOM 1002 O O . LEU A 1 126 ? 1.212 4.851 -5.295 1.00 84.75 126 LEU A O 1
ATOM 1006 N N . THR A 1 127 ? 3.266 4.751 -4.369 1.00 79.50 127 THR A N 1
ATOM 1007 C CA . THR A 1 127 ? 3.233 6.086 -3.765 1.00 79.50 127 THR A CA 1
ATOM 1008 C C . THR A 1 127 ? 4.193 6.986 -4.524 1.00 79.50 127 THR A C 1
ATOM 1010 O O . THR A 1 127 ? 5.399 6.746 -4.521 1.00 79.50 127 THR A O 1
ATOM 1013 N N . LEU A 1 128 ? 3.663 8.027 -5.165 1.00 78.88 128 LEU A N 1
ATOM 1014 C CA . LEU A 1 128 ? 4.475 9.018 -5.863 1.00 78.88 128 LEU A CA 1
ATOM 1015 C C . LEU A 1 128 ? 4.872 10.105 -4.860 1.00 78.88 128 LEU A C 1
ATOM 1017 O O . LEU A 1 128 ? 4.077 10.981 -4.510 1.00 78.88 128 LEU A O 1
ATOM 1021 N N . SER A 1 129 ? 6.098 10.014 -4.355 1.00 71.00 129 SER A N 1
ATOM 1022 C CA . SER A 1 129 ? 6.698 11.082 -3.558 1.00 71.00 129 SER A CA 1
ATOM 1023 C C . SER A 1 129 ? 7.032 12.281 -4.456 1.00 71.00 129 SER A C 1
ATOM 1025 O O . SER A 1 129 ? 7.068 12.170 -5.679 1.00 71.00 129 SER A O 1
ATOM 1027 N N . GLY A 1 130 ? 7.280 13.449 -3.860 1.00 70.12 130 GLY A N 1
ATOM 1028 C CA . GLY A 1 130 ? 7.740 14.631 -4.604 1.00 70.12 130 GLY A CA 1
ATOM 1029 C C . GLY A 1 130 ? 9.180 14.529 -5.132 1.00 70.12 130 GLY A C 1
ATOM 1030 O O . GLY A 1 130 ? 9.704 15.520 -5.624 1.00 70.12 130 GLY A O 1
ATOM 1031 N N . GLY A 1 131 ? 9.834 13.371 -4.988 1.00 76.62 131 GLY A N 1
ATOM 1032 C CA . GLY A 1 131 ? 11.181 13.121 -5.497 1.00 76.62 131 GLY A CA 1
ATOM 1033 C C . GLY A 1 131 ? 11.177 12.470 -6.882 1.00 76.62 131 GLY A C 1
ATOM 1034 O O . GLY A 1 131 ? 10.139 12.059 -7.396 1.00 76.62 131 GLY A O 1
ATOM 1035 N N . SER A 1 132 ? 12.364 12.338 -7.471 1.00 77.62 132 SER A N 1
ATOM 1036 C CA . SER A 1 132 ? 12.584 11.649 -8.751 1.00 77.62 132 SER A CA 1
ATOM 1037 C C . SER A 1 132 ? 12.564 10.120 -8.638 1.00 77.62 132 SER A C 1
ATOM 1039 O O . SER A 1 132 ? 12.370 9.434 -9.638 1.00 77.62 132 SER A O 1
ATOM 1041 N N . CYS A 1 133 ? 12.747 9.576 -7.432 1.00 80.81 133 CYS A N 1
ATOM 1042 C CA . CYS A 1 133 ? 12.862 8.139 -7.198 1.00 80.81 133 CYS A CA 1
ATOM 1043 C C . CYS A 1 133 ? 11.609 7.572 -6.526 1.00 80.81 133 CYS A C 1
ATOM 1045 O O . CYS A 1 133 ? 11.197 8.031 -5.456 1.00 80.81 133 CYS A O 1
ATOM 1047 N N . VAL A 1 134 ? 11.061 6.504 -7.109 1.00 85.06 134 VAL A N 1
ATOM 1048 C CA . VAL A 1 134 ? 9.923 5.758 -6.560 1.00 85.06 134 VAL A CA 1
ATOM 1049 C C . VAL A 1 134 ? 10.320 4.298 -6.380 1.00 85.06 134 VAL A C 1
ATOM 1051 O O . VAL A 1 134 ? 10.849 3.674 -7.293 1.00 85.06 134 VAL A O 1
ATOM 1054 N N . ALA A 1 135 ? 10.060 3.748 -5.194 1.00 85.75 135 ALA A N 1
ATOM 1055 C CA . ALA A 1 135 ? 10.307 2.343 -4.888 1.00 85.75 135 ALA A CA 1
ATOM 1056 C C . ALA A 1 135 ? 8.980 1.583 -4.800 1.00 85.75 135 ALA A C 1
ATOM 1058 O O . ALA A 1 135 ? 8.099 1.958 -4.022 1.00 85.75 135 ALA A O 1
ATOM 1059 N N . VAL A 1 136 ? 8.861 0.497 -5.565 1.00 87.12 136 VAL A N 1
ATOM 1060 C CA . VAL A 1 136 ? 7.699 -0.402 -5.567 1.00 87.12 136 VAL A CA 1
ATOM 1061 C C . VAL A 1 136 ? 8.163 -1.803 -5.191 1.00 87.12 136 VAL A C 1
ATOM 1063 O O . VAL A 1 136 ? 9.204 -2.265 -5.650 1.00 87.12 136 VAL A O 1
ATOM 1066 N N . VAL A 1 137 ? 7.396 -2.476 -4.336 1.00 85.00 137 VAL A N 1
ATOM 1067 C CA . VAL A 1 137 ? 7.659 -3.867 -3.950 1.00 85.00 137 VAL A CA 1
ATOM 1068 C C . VAL A 1 137 ? 6.995 -4.776 -4.977 1.00 85.00 137 VAL A C 1
ATOM 1070 O O . VAL A 1 137 ? 5.783 -4.701 -5.131 1.00 85.00 137 VAL A O 1
ATOM 1073 N N . ALA A 1 138 ? 7.768 -5.615 -5.668 1.00 82.69 138 ALA A N 1
ATOM 1074 C CA . ALA A 1 138 ? 7.265 -6.512 -6.717 1.00 82.69 138 ALA A CA 1
ATOM 1075 C C . ALA A 1 138 ? 7.130 -7.986 -6.278 1.00 82.69 138 ALA A C 1
ATOM 1077 O O . ALA A 1 138 ? 6.527 -8.785 -6.993 1.00 82.69 138 ALA A O 1
ATOM 1078 N N . GLY A 1 139 ? 7.674 -8.362 -5.116 1.00 83.75 139 GLY A N 1
ATOM 1079 C CA . GLY A 1 139 ? 7.745 -9.759 -4.685 1.00 83.75 139 GLY A CA 1
ATOM 1080 C C . GLY A 1 139 ? 8.453 -9.944 -3.347 1.00 83.75 139 GLY A C 1
ATOM 1081 O O . GLY A 1 139 ? 9.219 -9.076 -2.925 1.00 83.75 139 GLY A O 1
ATOM 1082 N N . GLY A 1 140 ? 8.197 -11.084 -2.702 1.00 82.56 140 GLY A N 1
ATOM 1083 C CA . GLY A 1 140 ? 9.024 -11.619 -1.618 1.00 82.56 140 GLY A CA 1
ATOM 1084 C C . GLY A 1 140 ? 10.067 -12.603 -2.158 1.00 82.56 140 GLY A C 1
ATOM 1085 O O . GLY A 1 140 ? 9.884 -13.178 -3.229 1.00 82.56 140 GLY A O 1
ATOM 1086 N N . THR A 1 141 ? 11.151 -12.824 -1.413 1.00 78.94 141 THR A N 1
ATOM 1087 C CA . THR A 1 141 ? 12.241 -13.742 -1.804 1.00 78.94 141 THR A CA 1
ATOM 1088 C C . THR A 1 141 ? 11.825 -15.214 -1.843 1.00 78.94 141 THR A C 1
ATOM 1090 O O . THR A 1 141 ? 12.478 -16.001 -2.515 1.00 78.94 141 THR A O 1
ATOM 1093 N N . GLY A 1 142 ? 10.730 -15.586 -1.171 1.00 78.12 142 GLY A N 1
ATOM 1094 C CA . GLY A 1 142 ? 10.176 -16.945 -1.191 1.00 78.12 142 GLY A CA 1
ATOM 1095 C C . GLY A 1 142 ? 9.339 -17.289 -2.431 1.00 78.12 142 GLY A C 1
ATOM 1096 O O . GLY A 1 142 ? 8.797 -18.386 -2.507 1.00 78.12 142 GLY A O 1
ATOM 1097 N N . MET A 1 143 ? 9.185 -16.369 -3.389 1.00 81.00 143 MET A N 1
ATOM 1098 C CA . MET A 1 143 ? 8.410 -16.607 -4.611 1.00 81.00 143 MET A CA 1
ATOM 1099 C C . MET A 1 143 ? 9.248 -17.228 -5.727 1.00 81.00 143 MET A C 1
ATOM 1101 O O . MET A 1 143 ? 10.449 -16.989 -5.835 1.00 81.00 143 MET A O 1
ATOM 1105 N N . ALA A 1 144 ? 8.586 -17.965 -6.622 1.00 86.75 144 ALA A N 1
ATOM 1106 C CA . ALA A 1 144 ? 9.217 -18.477 -7.832 1.00 86.75 144 ALA A CA 1
ATOM 1107 C C . ALA A 1 144 ? 9.730 -17.329 -8.720 1.00 86.75 144 ALA A C 1
ATOM 1109 O O . ALA A 1 144 ? 9.035 -16.335 -8.953 1.00 86.75 144 ALA A O 1
ATOM 1110 N N . THR A 1 145 ? 10.929 -17.497 -9.275 1.00 87.19 145 THR A N 1
ATOM 1111 C CA . THR A 1 145 ? 11.607 -16.485 -10.103 1.00 87.19 145 THR A CA 1
ATOM 1112 C C . THR A 1 145 ? 10.798 -16.095 -11.341 1.00 87.19 145 THR A C 1
ATOM 1114 O O . THR A 1 145 ? 10.725 -14.914 -11.677 1.00 87.19 145 THR A O 1
ATOM 1117 N N . ALA A 1 146 ? 10.121 -17.057 -11.976 1.00 87.81 146 ALA A N 1
ATOM 1118 C CA . ALA A 1 146 ? 9.245 -16.811 -13.122 1.00 87.81 146 ALA A CA 1
ATOM 1119 C C . ALA A 1 146 ? 8.047 -15.909 -12.767 1.00 87.81 146 ALA A C 1
ATOM 1121 O O . ALA A 1 146 ? 7.727 -14.977 -13.504 1.00 87.81 146 ALA A O 1
ATOM 1122 N N . ALA A 1 147 ? 7.421 -16.141 -11.610 1.00 86.25 147 ALA A N 1
ATOM 1123 C CA . ALA A 1 147 ? 6.315 -15.315 -11.129 1.00 86.25 147 ALA A CA 1
ATOM 1124 C C . ALA A 1 147 ? 6.787 -13.901 -10.753 1.00 86.25 147 ALA A C 1
ATOM 1126 O O . ALA A 1 147 ? 6.095 -12.918 -11.014 1.00 86.25 147 ALA A O 1
ATOM 1127 N N . LEU A 1 148 ? 7.994 -13.787 -10.189 1.00 86.69 148 LEU A N 1
ATOM 1128 C CA . LEU A 1 148 ? 8.592 -12.502 -9.841 1.00 86.69 148 LEU A CA 1
ATOM 1129 C C . LEU A 1 148 ? 8.916 -11.669 -11.088 1.00 86.69 148 LEU A C 1
ATOM 1131 O O . LEU A 1 148 ? 8.624 -10.477 -11.113 1.00 86.69 148 LEU A O 1
ATOM 1135 N N . ALA A 1 149 ? 9.447 -12.292 -12.143 1.00 88.19 149 ALA A N 1
ATOM 1136 C CA . ALA A 1 149 ? 9.689 -11.626 -13.422 1.00 88.19 149 ALA A CA 1
ATOM 1137 C C . ALA A 1 149 ? 8.388 -11.101 -14.057 1.00 88.19 149 ALA A C 1
ATOM 1139 O O . ALA A 1 149 ? 8.348 -9.954 -14.504 1.00 88.19 149 ALA A O 1
ATOM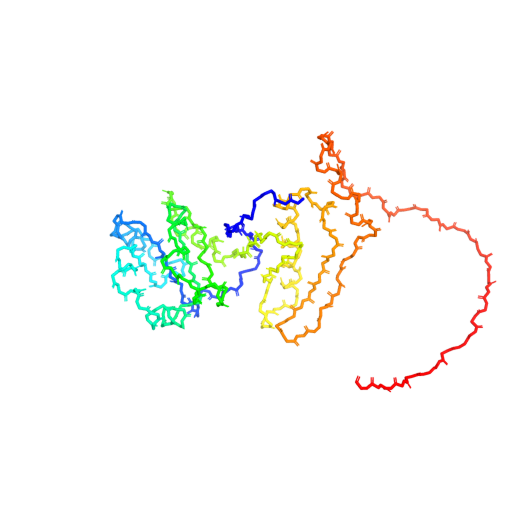 1140 N N . ALA A 1 150 ? 7.310 -11.895 -14.027 1.00 89.25 150 ALA A N 1
ATOM 1141 C CA . ALA A 1 150 ? 5.992 -11.468 -14.501 1.00 89.25 150 ALA A CA 1
ATOM 1142 C C . ALA A 1 150 ? 5.455 -10.271 -13.696 1.00 89.25 150 ALA A C 1
ATOM 1144 O O . ALA A 1 150 ? 5.040 -9.268 -14.273 1.00 89.25 150 ALA A O 1
ATOM 1145 N N . ASN A 1 151 ? 5.557 -10.320 -12.364 1.00 89.38 151 ASN A N 1
ATOM 1146 C CA . ASN A 1 151 ? 5.157 -9.203 -11.509 1.00 89.38 151 ASN A CA 1
ATOM 1147 C C . ASN A 1 151 ? 5.975 -7.935 -11.788 1.00 89.38 151 ASN A C 1
ATOM 1149 O O . ASN A 1 151 ? 5.423 -6.838 -11.780 1.00 89.38 151 ASN A O 1
ATOM 1153 N N . VAL A 1 152 ? 7.285 -8.054 -12.030 1.00 88.31 152 VAL A N 1
ATOM 1154 C CA . VAL A 1 152 ? 8.130 -6.901 -12.378 1.00 88.31 152 VAL A CA 1
ATOM 1155 C C . VAL A 1 152 ? 7.677 -6.282 -13.702 1.00 88.31 152 VAL A C 1
ATOM 1157 O O . VAL A 1 152 ? 7.549 -5.060 -13.773 1.00 88.31 152 VAL A O 1
ATOM 1160 N N . ALA A 1 153 ? 7.372 -7.090 -14.720 1.00 88.50 153 ALA A N 1
ATOM 1161 C CA . ALA A 1 153 ? 6.835 -6.594 -15.987 1.00 88.50 153 ALA A CA 1
ATOM 1162 C C . ALA A 1 153 ? 5.495 -5.856 -15.796 1.00 88.50 153 ALA A C 1
ATOM 1164 O O . ALA A 1 153 ? 5.336 -4.736 -16.285 1.00 88.50 153 ALA A O 1
ATOM 1165 N N . ASP A 1 154 ? 4.575 -6.420 -15.007 1.00 87.88 154 ASP A N 1
ATOM 1166 C CA . ASP A 1 154 ? 3.290 -5.786 -14.681 1.00 87.88 154 ASP A CA 1
ATOM 1167 C C . ASP A 1 154 ? 3.472 -4.452 -13.945 1.00 87.88 154 ASP A C 1
ATOM 1169 O O . ASP A 1 154 ? 2.802 -3.459 -14.247 1.00 87.88 154 ASP A O 1
ATOM 1173 N N . VAL A 1 155 ? 4.406 -4.405 -12.988 1.00 87.81 155 VAL A N 1
ATOM 1174 C CA . VAL A 1 155 ? 4.744 -3.175 -12.263 1.00 87.81 155 VAL A CA 1
ATOM 1175 C C . VAL A 1 155 ? 5.280 -2.127 -13.226 1.00 87.81 155 VAL A C 1
ATOM 1177 O O . VAL A 1 155 ? 4.859 -0.978 -13.138 1.00 87.81 155 VAL A O 1
ATOM 1180 N N . LEU A 1 156 ? 6.161 -2.490 -14.159 1.00 86.88 156 LEU A N 1
ATOM 1181 C CA . LEU A 1 156 ? 6.714 -1.546 -15.130 1.00 86.88 156 LEU A CA 1
ATOM 1182 C C . LEU A 1 156 ? 5.625 -0.940 -16.017 1.00 86.88 156 LEU A C 1
ATOM 1184 O O . LEU A 1 156 ? 5.543 0.284 -16.120 1.00 86.88 156 LEU A O 1
ATOM 1188 N N . VAL A 1 157 ? 4.740 -1.767 -16.578 1.00 87.19 157 VAL A N 1
ATOM 1189 C CA . VAL A 1 157 ? 3.601 -1.301 -17.388 1.00 87.19 157 VAL A CA 1
ATOM 1190 C C . VAL A 1 157 ? 2.670 -0.414 -16.558 1.00 87.19 157 VAL A C 1
ATOM 1192 O O . VAL A 1 157 ? 2.242 0.659 -16.991 1.00 87.19 157 VAL A O 1
ATOM 1195 N N . GLY A 1 158 ? 2.379 -0.833 -15.329 1.00 84.06 158 GLY A N 1
ATOM 1196 C CA . GLY A 1 158 ? 1.485 -0.115 -14.436 1.00 84.06 158 GLY A CA 1
ATOM 1197 C C . GLY A 1 158 ? 2.049 1.220 -13.932 1.00 84.06 158 GLY A C 1
ATOM 1198 O O . GLY A 1 158 ? 1.300 2.192 -13.794 1.00 84.06 158 GLY A O 1
ATOM 1199 N N . VAL A 1 159 ? 3.358 1.295 -13.680 1.00 83.81 159 VAL A N 1
ATOM 1200 C CA . VAL A 1 159 ? 4.062 2.537 -13.329 1.00 83.81 159 VAL A CA 1
ATOM 1201 C C . VAL A 1 159 ? 4.090 3.475 -14.529 1.00 83.81 159 VAL A C 1
ATOM 1203 O O . VAL A 1 159 ? 3.753 4.646 -14.369 1.00 83.81 159 VAL A O 1
ATOM 1206 N N . ALA A 1 160 ? 4.391 2.966 -15.725 1.00 81.50 160 ALA A N 1
ATOM 1207 C CA . ALA A 1 160 ? 4.398 3.749 -16.959 1.00 81.50 160 ALA A CA 1
ATOM 1208 C C . ALA A 1 160 ? 3.058 4.450 -17.208 1.00 81.50 160 ALA A C 1
ATOM 1210 O O . ALA A 1 160 ? 3.024 5.635 -17.521 1.00 81.50 160 ALA A O 1
ATOM 1211 N N . ALA A 1 161 ? 1.943 3.741 -17.013 1.00 83.06 161 ALA A N 1
ATOM 1212 C CA . ALA A 1 161 ? 0.605 4.284 -17.235 1.00 83.06 161 ALA A CA 1
ATOM 1213 C C . ALA A 1 161 ? 0.199 5.372 -16.222 1.00 83.06 161 ALA A C 1
ATOM 1215 O O . ALA A 1 161 ? -0.680 6.185 -16.502 1.00 83.06 161 ALA A O 1
ATOM 1216 N N . LYS A 1 162 ? 0.797 5.374 -15.024 1.00 78.62 162 LYS A N 1
ATOM 1217 C CA . LYS A 1 162 ? 0.437 6.294 -13.931 1.00 78.62 162 LYS A CA 1
ATOM 1218 C C . LYS A 1 162 ? 1.451 7.404 -13.691 1.00 78.62 162 LYS A C 1
ATOM 1220 O O . LYS A 1 162 ? 1.133 8.360 -12.979 1.00 78.62 162 LYS A O 1
ATOM 1225 N N . ALA A 1 163 ?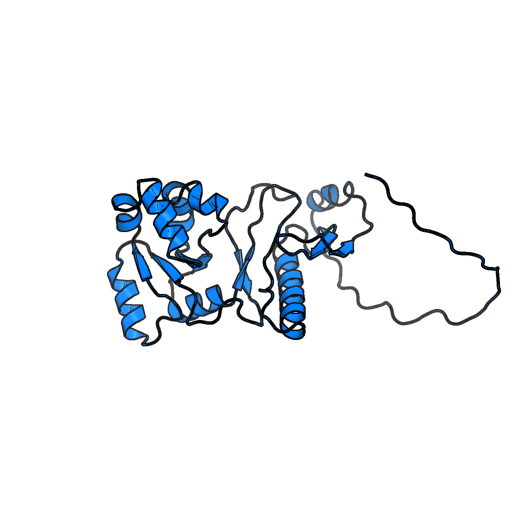 2.657 7.274 -14.231 1.00 76.31 163 ALA A N 1
ATOM 1226 C CA . ALA A 1 163 ? 3.676 8.302 -14.155 1.00 76.31 163 ALA A CA 1
ATOM 1227 C C . ALA A 1 163 ? 3.289 9.503 -15.040 1.00 76.31 163 ALA A C 1
ATOM 1229 O O . ALA A 1 163 ? 2.811 9.318 -16.163 1.00 76.31 163 ALA A O 1
ATOM 1230 N N . PRO A 1 164 ? 3.493 10.747 -14.570 1.00 72.00 164 PRO A N 1
ATOM 1231 C CA . PRO A 1 164 ? 3.346 11.920 -15.426 1.00 72.00 164 PRO A CA 1
ATOM 1232 C C . PRO A 1 164 ? 4.390 11.839 -16.548 1.00 72.00 164 PRO A C 1
ATOM 1234 O O . PRO A 1 164 ? 5.571 11.668 -16.255 1.00 72.00 164 PRO A O 1
ATOM 1237 N N . GLY A 1 165 ? 3.962 11.905 -17.810 1.00 72.31 165 GLY A N 1
ATOM 1238 C CA . GLY A 1 165 ? 4.859 11.793 -18.968 1.00 72.31 165 GLY A CA 1
ATOM 1239 C C . GLY A 1 165 ? 5.175 10.360 -19.421 1.00 72.31 165 GLY A C 1
ATOM 1240 O O . GLY A 1 165 ? 6.038 10.179 -20.275 1.00 72.31 165 GLY A O 1
ATOM 1241 N N . GLY A 1 166 ? 4.487 9.340 -18.893 1.00 78.50 166 GLY A N 1
ATOM 1242 C CA . GLY A 1 166 ? 4.551 7.972 -19.418 1.00 78.50 166 GLY A CA 1
ATOM 1243 C C . GLY A 1 166 ? 5.929 7.306 -19.312 1.00 78.50 166 GLY A C 1
ATOM 1244 O O . GLY A 1 166 ? 6.741 7.645 -18.451 1.00 78.50 166 GLY A O 1
ATOM 1245 N N . TRP A 1 167 ? 6.208 6.359 -20.217 1.00 78.56 167 TRP A N 1
ATOM 1246 C CA . TRP A 1 167 ? 7.507 5.671 -20.289 1.00 78.56 167 TRP A CA 1
ATOM 1247 C C . TRP A 1 167 ? 8.665 6.613 -20.646 1.00 78.56 167 TRP A C 1
ATOM 1249 O O . TRP A 1 167 ? 9.787 6.410 -20.194 1.00 78.56 167 TRP A O 1
ATOM 1259 N N . SER A 1 168 ? 8.392 7.686 -21.394 1.00 75.44 168 SER A N 1
ATOM 1260 C CA . SER A 1 168 ? 9.389 8.698 -21.768 1.00 75.44 168 SER A CA 1
ATOM 1261 C C . SER A 1 168 ? 9.996 9.439 -20.577 1.00 75.44 168 SER A C 1
ATOM 1263 O O . SER A 1 168 ? 11.099 9.959 -20.691 1.00 75.44 168 SER A O 1
ATOM 1265 N N . ASN A 1 169 ? 9.311 9.474 -19.432 1.00 80.19 169 ASN A N 1
ATOM 1266 C CA . ASN A 1 169 ? 9.809 10.123 -18.221 1.00 80.19 169 ASN A CA 1
ATOM 1267 C C . ASN A 1 169 ? 10.549 9.153 -17.270 1.00 80.19 169 ASN A C 1
ATOM 1269 O O . ASN A 1 169 ? 10.906 9.520 -16.151 1.00 80.19 169 ASN A O 1
ATOM 1273 N N . VAL A 1 170 ? 10.772 7.898 -17.676 1.00 82.88 170 VAL A N 1
ATOM 1274 C CA . VAL A 1 170 ? 11.524 6.924 -16.874 1.00 82.88 170 VAL A CA 1
ATOM 1275 C C . VAL A 1 170 ? 13.012 7.030 -17.217 1.00 82.88 170 VAL A C 1
ATOM 1277 O O . VAL A 1 170 ? 13.438 6.693 -18.321 1.00 82.88 170 VAL A O 1
ATOM 1280 N N . LEU A 1 171 ? 13.820 7.498 -16.259 1.00 83.62 171 LEU A N 1
ATOM 1281 C CA . LEU A 1 171 ? 15.271 7.620 -16.435 1.00 83.62 171 LEU A CA 1
ATOM 1282 C C . LEU A 1 171 ? 15.969 6.268 -16.272 1.00 83.62 171 LEU A C 1
ATOM 1284 O O . LEU A 1 171 ? 16.659 5.801 -17.168 1.00 83.62 171 LEU A O 1
ATOM 1288 N N . SER A 1 172 ? 15.784 5.621 -15.127 1.00 86.19 172 SER A N 1
ATOM 1289 C CA . SER A 1 172 ? 16.391 4.326 -14.853 1.00 86.19 172 SER A CA 1
ATOM 1290 C C . SER A 1 172 ? 15.491 3.462 -13.982 1.00 86.19 172 SER A C 1
ATOM 1292 O O . SER A 1 172 ? 14.704 3.952 -13.170 1.00 86.19 172 SER A O 1
ATOM 1294 N N . VAL A 1 173 ? 15.610 2.150 -14.161 1.00 89.50 173 VAL A N 1
ATOM 1295 C CA . VAL A 1 173 ? 14.956 1.142 -13.329 1.00 89.50 173 VAL A CA 1
ATOM 1296 C C . VAL A 1 173 ? 16.042 0.319 -12.671 1.00 89.50 173 VAL A C 1
ATOM 1298 O O . VAL A 1 173 ? 16.874 -0.284 -13.350 1.00 89.50 173 VAL A O 1
ATOM 1301 N N . HIS A 1 174 ? 15.994 0.259 -11.346 1.00 90.38 174 HIS A N 1
ATOM 1302 C CA . HIS A 1 174 ? 16.891 -0.561 -10.552 1.00 90.38 174 HIS A CA 1
ATOM 1303 C C . HIS A 1 174 ? 16.091 -1.548 -9.709 1.00 90.38 174 HIS A C 1
ATOM 1305 O O . HIS A 1 174 ? 15.097 -1.178 -9.080 1.00 90.38 174 HIS A O 1
ATOM 1311 N N . LEU A 1 175 ? 16.552 -2.792 -9.660 1.00 89.94 175 LEU A N 1
ATOM 1312 C CA . LEU A 1 175 ? 16.025 -3.832 -8.791 1.00 89.94 175 LEU A CA 1
ATOM 1313 C C . LEU A 1 175 ? 16.950 -3.999 -7.592 1.00 89.94 175 LEU A C 1
ATOM 1315 O O . LEU A 1 175 ? 18.153 -4.180 -7.748 1.00 89.94 175 LEU A O 1
ATOM 1319 N N . LYS A 1 176 ? 16.389 -3.947 -6.387 1.00 90.44 176 LYS A N 1
ATOM 1320 C CA . LYS A 1 176 ? 17.139 -4.174 -5.151 1.00 90.44 176 LYS A CA 1
ATOM 1321 C C . LYS A 1 176 ? 16.311 -4.934 -4.131 1.00 90.44 176 LYS A C 1
ATOM 1323 O O . LYS A 1 176 ? 15.084 -4.823 -4.115 1.00 90.44 176 LYS A O 1
ATOM 1328 N N . THR A 1 177 ? 16.997 -5.642 -3.248 1.00 87.69 177 THR A N 1
ATOM 1329 C CA . THR A 1 177 ? 16.433 -6.147 -1.990 1.00 87.69 177 THR A CA 1
ATOM 1330 C C . THR A 1 177 ? 16.723 -5.132 -0.861 1.00 87.69 177 THR A C 1
ATOM 1332 O O . THR A 1 177 ? 17.324 -4.090 -1.140 1.00 87.69 177 THR A O 1
ATOM 1335 N N . PRO A 1 178 ? 16.254 -5.337 0.389 1.00 83.75 178 PRO A N 1
ATOM 1336 C CA . PRO A 1 178 ? 16.447 -4.365 1.471 1.00 83.75 178 PRO A CA 1
ATOM 1337 C C . PRO A 1 178 ? 17.925 -4.082 1.761 1.00 83.75 178 PRO A C 1
ATOM 1339 O O . PRO A 1 178 ? 18.292 -2.919 1.910 1.00 83.75 178 PRO A O 1
ATOM 1342 N N . ASP A 1 179 ? 18.744 -5.137 1.759 1.00 85.19 179 ASP A N 1
ATOM 1343 C CA . ASP A 1 179 ? 20.148 -5.093 2.184 1.00 85.19 179 ASP A CA 1
ATOM 1344 C C . ASP A 1 179 ? 21.142 -5.212 1.015 1.00 85.19 179 ASP A C 1
ATOM 1346 O O . ASP A 1 179 ? 22.350 -5.147 1.221 1.00 85.19 179 ASP A O 1
ATOM 1350 N N . SER A 1 180 ? 20.658 -5.397 -0.219 1.00 89.75 180 SER A N 1
ATOM 1351 C CA . SER A 1 180 ? 21.519 -5.620 -1.387 1.00 89.75 180 SER A CA 1
ATOM 1352 C C . SER A 1 180 ? 21.705 -4.378 -2.255 1.00 89.75 180 SER A C 1
ATOM 1354 O O . SER A 1 180 ? 20.927 -3.418 -2.225 1.00 89.75 180 SER A O 1
ATOM 1356 N N . VAL A 1 181 ? 22.748 -4.441 -3.079 1.00 88.06 181 VAL A N 1
ATOM 1357 C CA . VAL A 1 181 ? 23.063 -3.458 -4.111 1.00 88.06 181 VAL A CA 1
ATOM 1358 C C . VAL A 1 181 ? 21.999 -3.443 -5.208 1.00 88.06 181 VAL A C 1
ATOM 1360 O O . VAL A 1 181 ? 21.341 -4.441 -5.505 1.00 88.06 181 VAL A O 1
ATOM 1363 N N . ALA A 1 182 ? 21.809 -2.269 -5.805 1.00 87.56 182 ALA A N 1
ATOM 1364 C CA . ALA A 1 182 ? 20.781 -2.053 -6.807 1.00 87.56 182 ALA A CA 1
ATOM 1365 C C . ALA A 1 182 ? 21.273 -2.475 -8.200 1.00 87.56 182 ALA A C 1
ATOM 1367 O O . ALA A 1 182 ? 22.176 -1.861 -8.761 1.00 87.56 182 ALA A O 1
ATOM 1368 N N . LEU A 1 183 ? 20.645 -3.501 -8.767 1.00 89.38 183 LEU A N 1
ATOM 1369 C CA . LEU A 1 183 ? 20.905 -4.015 -10.108 1.00 89.38 183 LEU A CA 1
ATOM 1370 C C . LEU A 1 183 ? 20.166 -3.154 -11.145 1.00 89.38 183 LEU A C 1
ATOM 1372 O O . LEU A 1 183 ? 18.933 -3.108 -11.118 1.00 89.38 183 LEU A O 1
ATOM 1376 N N . PRO A 1 184 ? 20.865 -2.450 -12.050 1.00 88.19 184 PRO A N 1
ATOM 1377 C CA . PRO A 1 184 ? 20.216 -1.696 -13.116 1.00 88.19 184 PRO A CA 1
ATOM 1378 C C . PRO A 1 184 ? 19.605 -2.652 -14.150 1.00 88.19 184 PRO A C 1
ATOM 1380 O O . PRO A 1 184 ? 20.288 -3.517 -14.686 1.00 88.19 184 PRO A O 1
ATOM 1383 N N . ILE A 1 185 ? 18.313 -2.483 -14.433 1.00 88.25 185 ILE A N 1
ATOM 1384 C CA . ILE A 1 185 ? 17.587 -3.224 -15.481 1.00 88.25 185 ILE A CA 1
ATOM 1385 C C . ILE A 1 185 ? 17.447 -2.362 -16.736 1.00 88.25 185 ILE A C 1
ATOM 1387 O O . ILE A 1 185 ? 17.498 -2.862 -17.856 1.00 88.25 185 ILE A O 1
ATOM 1391 N N . TYR A 1 186 ? 17.256 -1.058 -16.547 1.00 86.44 186 TYR A N 1
ATOM 1392 C CA . TYR A 1 186 ? 17.033 -0.111 -17.627 1.00 86.44 186 TYR A CA 1
ATOM 1393 C C . TYR A 1 186 ? 17.681 1.229 -17.296 1.00 86.44 186 TYR A C 1
ATOM 1395 O O . TYR A 1 186 ? 17.609 1.692 -16.156 1.00 86.44 186 TYR A O 1
ATOM 1403 N N . SER A 1 187 ? 18.261 1.864 -18.308 1.00 83.81 187 SER A N 1
ATOM 1404 C CA . SER A 1 187 ? 18.741 3.242 -18.267 1.00 83.81 187 SER A CA 1
ATOM 1405 C C . SER A 1 187 ? 18.440 3.899 -19.608 1.00 83.81 187 SER A C 1
ATOM 1407 O O . SER A 1 187 ? 18.856 3.389 -20.649 1.00 83.81 187 SER A O 1
ATOM 1409 N N . SER A 1 188 ? 17.735 5.022 -19.596 1.00 78.44 188 SER A N 1
ATOM 1410 C CA . SER A 1 188 ? 17.601 5.874 -20.766 1.00 78.44 188 SER A CA 1
ATOM 1411 C C . SER A 1 188 ? 18.820 6.788 -20.877 1.00 78.44 188 SER A C 1
ATOM 1413 O O . SER A 1 188 ? 19.393 7.237 -19.887 1.00 78.44 188 SER A O 1
ATOM 1415 N N . VAL A 1 189 ? 19.244 7.034 -22.115 1.00 65.75 189 VAL A N 1
ATOM 1416 C CA . VAL A 1 189 ? 20.432 7.844 -22.440 1.00 65.75 189 VAL A CA 1
ATOM 1417 C C . VAL A 1 189 ? 20.068 9.328 -22.613 1.00 65.75 189 VAL A C 1
ATOM 1419 O O . VAL A 1 189 ? 20.887 10.136 -23.039 1.00 65.75 189 VAL A O 1
ATOM 1422 N N . VAL A 1 190 ? 18.817 9.700 -22.323 1.00 59.59 190 VAL A N 1
ATOM 1423 C CA . VAL A 1 190 ? 18.310 11.060 -22.532 1.00 59.59 190 VAL A CA 1
ATOM 1424 C C . VAL A 1 190 ? 18.732 11.929 -21.354 1.00 59.59 190 VAL A C 1
ATOM 1426 O O . VAL A 1 190 ? 18.438 11.618 -20.199 1.00 59.59 190 VAL A O 1
ATOM 1429 N N . ALA A 1 191 ? 19.428 13.028 -21.647 1.00 52.62 191 ALA A N 1
ATOM 1430 C CA . ALA A 1 191 ? 19.874 13.968 -20.632 1.00 52.62 191 ALA A CA 1
ATOM 1431 C C . ALA A 1 191 ? 18.672 14.502 -19.820 1.00 52.62 191 ALA A C 1
ATOM 1433 O O . ALA A 1 191 ? 17.653 14.892 -20.400 1.00 52.62 191 ALA A O 1
ATOM 1434 N N . PRO A 1 192 ? 18.777 14.592 -18.480 1.00 56.66 192 PRO A N 1
ATOM 1435 C CA . PRO A 1 192 ? 17.657 14.969 -17.612 1.00 56.66 192 PRO A CA 1
ATOM 1436 C C . PRO A 1 192 ? 17.109 16.386 -17.875 1.00 56.66 192 PRO A C 1
ATOM 1438 O O . PRO A 1 192 ? 16.009 16.712 -17.429 1.00 56.66 192 PRO A O 1
ATOM 1441 N N . ALA A 1 193 ? 17.842 17.224 -18.616 1.00 52.53 193 ALA A N 1
ATOM 1442 C CA . ALA A 1 193 ? 17.441 18.581 -18.982 1.00 52.53 193 ALA A CA 1
ATOM 1443 C C . ALA A 1 193 ? 16.326 18.641 -20.047 1.00 52.53 193 ALA A C 1
ATOM 1445 O O . ALA A 1 193 ? 15.539 19.591 -20.045 1.00 52.53 193 ALA A O 1
ATOM 1446 N N . ASP A 1 194 ? 16.219 17.639 -20.925 1.00 52.06 194 ASP A N 1
ATOM 1447 C CA . ASP A 1 194 ? 15.264 17.666 -22.042 1.00 52.06 194 ASP A CA 1
ATOM 1448 C C . ASP A 1 194 ? 13.896 17.068 -21.675 1.00 52.06 194 ASP A C 1
ATOM 1450 O O . ASP A 1 194 ? 12.874 17.439 -22.253 1.00 52.06 194 ASP A O 1
ATOM 1454 N N . LEU A 1 195 ? 13.835 16.254 -20.616 1.00 53.31 195 LEU A N 1
ATOM 1455 C CA . LEU A 1 195 ? 12.586 15.681 -20.094 1.00 53.31 195 LEU A CA 1
ATOM 1456 C C . LEU A 1 195 ? 11.709 16.719 -19.367 1.00 53.31 195 LEU A C 1
ATOM 1458 O O . LEU A 1 195 ? 10.485 16.619 -19.372 1.00 53.31 195 LEU A O 1
ATOM 1462 N N . VAL A 1 196 ? 12.310 17.770 -18.793 1.00 51.62 196 VAL A N 1
ATOM 1463 C CA . VAL A 1 196 ? 11.578 18.860 -18.109 1.00 51.62 196 VAL A CA 1
ATOM 1464 C C . VAL A 1 196 ? 10.881 19.800 -19.105 1.00 51.62 196 VAL A C 1
ATOM 1466 O O . VAL A 1 196 ? 9.896 20.454 -18.756 1.00 51.62 196 VAL A O 1
ATOM 1469 N N . LYS A 1 197 ? 11.363 19.873 -20.352 1.00 39.56 197 LYS A N 1
ATOM 1470 C CA . LYS A 1 197 ? 10.800 20.747 -21.395 1.00 39.56 197 LYS A CA 1
ATOM 14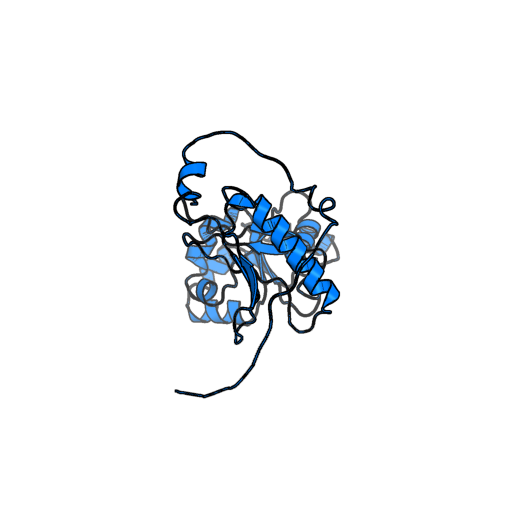71 C C . LYS A 1 197 ? 9.597 20.122 -22.107 1.00 39.56 197 LYS A C 1
ATOM 1473 O O . LYS A 1 197 ? 8.699 20.862 -22.503 1.00 39.56 197 LYS A O 1
ATOM 1478 N N . ALA A 1 198 ? 9.541 18.792 -22.211 1.00 41.91 198 ALA A N 1
ATOM 1479 C CA . ALA A 1 198 ? 8.436 18.087 -22.864 1.00 41.91 198 ALA A CA 1
ATOM 1480 C C . ALA A 1 198 ? 7.098 18.235 -22.111 1.00 41.91 198 ALA A C 1
ATOM 1482 O O . ALA A 1 198 ? 6.052 18.335 -22.741 1.00 41.91 198 ALA A O 1
ATOM 1483 N N . ASP A 1 199 ? 7.124 18.358 -20.779 1.00 42.97 199 ASP A N 1
ATOM 1484 C CA . ASP A 1 199 ? 5.917 18.598 -19.967 1.00 42.97 199 ASP A CA 1
ATOM 1485 C C . ASP A 1 199 ? 5.360 20.038 -20.117 1.00 42.97 199 ASP A C 1
ATOM 1487 O O . ASP A 1 199 ? 4.209 20.292 -19.763 1.00 42.97 199 ASP A O 1
ATOM 1491 N N . ARG A 1 200 ? 6.154 21.001 -20.623 1.00 40.44 200 ARG A N 1
ATOM 1492 C CA . ARG A 1 200 ? 5.748 22.419 -20.773 1.00 40.44 200 ARG A CA 1
ATOM 1493 C C . ARG A 1 200 ? 5.181 22.760 -22.151 1.00 40.44 200 ARG A C 1
ATOM 1495 O O . ARG A 1 200 ? 4.472 23.754 -22.279 1.00 40.44 200 ARG A O 1
ATOM 1502 N N . ALA A 1 201 ? 5.481 21.959 -23.169 1.00 32.78 201 ALA A N 1
ATOM 1503 C CA . ALA A 1 201 ? 4.961 22.126 -24.519 1.00 32.78 201 ALA A CA 1
ATOM 1504 C C . ALA A 1 201 ? 3.904 21.045 -24.768 1.00 32.78 201 ALA A C 1
ATOM 1506 O O . ALA A 1 201 ? 4.222 19.884 -25.004 1.00 32.78 201 ALA A O 1
ATOM 1507 N N . GLY A 1 202 ? 2.632 21.418 -24.643 1.00 30.66 202 GLY A N 1
ATOM 1508 C CA . GLY A 1 202 ? 1.517 20.494 -24.796 1.00 30.66 202 GLY A CA 1
ATOM 1509 C C . GLY A 1 202 ? 1.519 19.724 -26.123 1.00 30.66 202 GLY A C 1
ATOM 1510 O O . GLY A 1 202 ? 1.835 20.263 -27.178 1.00 30.66 202 GLY A O 1
ATOM 1511 N N . GLY A 1 203 ? 1.066 18.471 -26.036 1.00 35.09 203 GLY A N 1
ATOM 1512 C CA . GLY A 1 203 ? 0.410 17.747 -27.122 1.00 35.09 203 GLY A CA 1
ATOM 1513 C C . GLY A 1 203 ? 1.305 17.230 -28.246 1.00 35.09 203 GLY A C 1
ATOM 1514 O O . GLY A 1 203 ? 1.400 17.857 -29.294 1.00 35.09 203 GLY A O 1
ATOM 1515 N N . LYS A 1 204 ? 1.818 16.005 -28.089 1.00 23.27 204 LYS A N 1
ATOM 1516 C CA . LYS A 1 204 ? 1.741 14.934 -29.104 1.00 23.27 204 LYS A CA 1
ATOM 1517 C C . LYS A 1 204 ? 2.292 13.634 -28.521 1.00 23.27 204 LYS A C 1
ATOM 1519 O O . LYS A 1 204 ? 3.412 13.593 -28.027 1.00 23.27 204 LYS A O 1
ATOM 1524 N N . ALA A 1 205 ? 1.490 12.575 -28.585 1.00 41.31 205 ALA A N 1
ATOM 1525 C CA . ALA A 1 205 ? 1.982 11.214 -28.408 1.00 41.31 205 ALA A CA 1
ATOM 1526 C C . ALA A 1 205 ? 2.976 10.881 -29.531 1.00 41.31 205 ALA A C 1
ATOM 1528 O O . ALA A 1 205 ? 2.756 11.303 -30.672 1.00 41.31 205 ALA A O 1
ATOM 1529 N N . PRO A 1 206 ? 4.009 10.075 -29.246 1.00 37.31 206 PRO A N 1
ATOM 1530 C CA . PRO A 1 206 ? 4.397 9.090 -30.244 1.00 37.31 206 PRO A CA 1
ATOM 1531 C C . PRO A 1 206 ? 4.662 7.693 -29.660 1.00 37.31 206 PRO A C 1
ATOM 1533 O O . PRO A 1 206 ? 5.454 7.501 -28.746 1.00 37.31 206 PRO A O 1
ATOM 1536 N N . VAL A 1 207 ? 3.915 6.754 -30.243 1.00 31.47 207 VAL A N 1
ATOM 1537 C CA . VAL A 1 207 ? 4.303 5.469 -30.852 1.00 31.47 207 VAL A CA 1
ATOM 1538 C C . VAL A 1 207 ? 5.265 4.525 -30.113 1.00 31.47 207 VAL A C 1
ATOM 1540 O O . VAL A 1 207 ? 6.416 4.833 -29.825 1.00 31.47 207 VAL A O 1
ATOM 1543 N N . ALA A 1 208 ? 4.753 3.309 -29.904 1.00 29.62 208 ALA A N 1
ATOM 1544 C CA . ALA A 1 208 ? 5.446 2.116 -29.438 1.00 29.62 208 ALA A CA 1
ATOM 1545 C C . ALA A 1 208 ? 6.663 1.739 -30.312 1.00 29.62 208 ALA A C 1
ATOM 1547 O O . ALA A 1 208 ? 6.599 1.908 -31.529 1.00 29.62 208 ALA A O 1
ATOM 1548 N N . PRO A 1 209 ? 7.728 1.149 -29.737 1.00 35.72 209 PRO A N 1
ATOM 1549 C CA . PRO A 1 209 ? 8.838 0.623 -30.515 1.00 35.72 209 PRO A CA 1
ATOM 1550 C C . PRO A 1 209 ? 8.541 -0.821 -30.945 1.00 35.72 209 PRO A C 1
ATOM 1552 O O . PRO A 1 209 ? 8.872 -1.780 -30.250 1.00 35.72 209 PRO A O 1
ATOM 1555 N N . ALA A 1 210 ? 7.915 -0.972 -32.107 1.00 31.48 210 ALA A N 1
ATOM 1556 C CA . ALA A 1 210 ? 8.140 -2.121 -32.973 1.00 31.48 210 ALA A CA 1
ATOM 1557 C C . ALA A 1 210 ? 9.014 -1.598 -34.114 1.00 31.48 210 ALA A C 1
ATOM 1559 O O . ALA A 1 210 ? 8.557 -0.706 -34.811 1.00 31.48 210 ALA A O 1
ATOM 1560 N N . ASP A 1 211 ? 10.273 -2.047 -34.179 1.00 29.45 211 ASP A N 1
ATOM 1561 C CA . ASP A 1 211 ? 11.151 -2.107 -35.369 1.00 29.45 211 ASP A CA 1
ATOM 1562 C C . ASP A 1 211 ? 12.632 -2.021 -34.961 1.00 29.45 211 ASP A C 1
ATOM 1564 O O . ASP A 1 211 ? 13.297 -1.001 -35.102 1.00 29.45 211 ASP A O 1
ATOM 1568 N N . LEU A 1 212 ? 13.167 -3.138 -34.458 1.00 32.44 212 LEU A N 1
ATOM 1569 C CA . LEU A 1 212 ? 14.611 -3.410 -34.415 1.00 32.44 212 LEU A CA 1
ATOM 1570 C C . LEU A 1 212 ? 14.878 -4.880 -34.777 1.00 32.44 212 LEU A C 1
ATOM 1572 O O . LEU A 1 212 ? 15.551 -5.603 -34.053 1.00 32.44 212 LEU A O 1
ATOM 1576 N N . VAL A 1 213 ? 14.328 -5.351 -35.899 1.00 33.38 213 VAL A N 1
ATOM 1577 C CA . VAL A 1 213 ? 14.815 -6.572 -36.564 1.00 33.38 213 VAL A CA 1
ATOM 1578 C C . VAL A 1 213 ? 14.731 -6.384 -38.078 1.00 33.38 213 VAL A C 1
ATOM 1580 O O . VAL A 1 213 ? 13.753 -6.797 -38.696 1.00 33.38 213 VAL A O 1
ATOM 1583 N N . LYS A 1 214 ? 15.756 -5.756 -38.671 1.00 26.77 214 LYS A N 1
ATOM 1584 C CA . LYS A 1 214 ? 16.371 -6.075 -39.982 1.00 26.77 214 LYS A CA 1
ATOM 1585 C C . LYS A 1 214 ? 17.325 -4.947 -40.408 1.00 26.77 214 LYS A C 1
ATOM 1587 O O . LYS A 1 214 ? 17.044 -3.789 -40.140 1.00 26.77 214 LYS A O 1
ATOM 1592 N N . ALA A 1 215 ? 18.378 -5.341 -41.133 1.00 27.75 215 ALA A N 1
ATOM 1593 C CA . ALA A 1 215 ? 19.563 -4.577 -41.565 1.00 27.75 215 ALA A CA 1
ATOM 1594 C C . ALA A 1 215 ? 20.611 -4.418 -40.437 1.00 27.75 215 ALA A C 1
ATOM 1596 O O . ALA A 1 215 ? 20.281 -3.964 -39.355 1.00 27.75 215 ALA A O 1
ATOM 1597 N N . ASP A 1 216 ? 21.858 -4.892 -40.526 1.00 28.50 216 ASP A N 1
ATOM 1598 C CA . ASP A 1 216 ? 22.714 -5.110 -41.693 1.00 28.50 216 ASP A CA 1
ATOM 1599 C C . ASP A 1 216 ? 23.579 -6.380 -41.580 1.00 28.50 216 ASP A C 1
ATOM 1601 O O . ASP A 1 216 ? 24.290 -6.614 -40.603 1.00 28.50 216 ASP A O 1
ATOM 1605 N N . ARG A 1 217 ? 23.559 -7.193 -42.645 1.00 29.92 217 ARG A N 1
ATOM 1606 C CA . ARG A 1 217 ? 24.573 -8.210 -42.959 1.00 29.92 217 ARG A CA 1
ATOM 1607 C C . ARG A 1 217 ? 25.371 -7.722 -44.171 1.00 29.92 217 ARG A C 1
ATOM 1609 O O . ARG A 1 217 ? 24.900 -7.922 -45.287 1.00 29.92 217 ARG A O 1
ATOM 1616 N N . LYS A 1 218 ? 26.582 -7.182 -43.976 1.00 26.78 218 LYS A N 1
ATOM 1617 C CA . LYS A 1 218 ? 27.762 -7.441 -44.840 1.00 26.78 218 LYS A CA 1
ATOM 1618 C C . LYS A 1 218 ? 29.017 -6.682 -44.385 1.00 26.78 218 LYS A C 1
ATOM 1620 O O . LYS A 1 218 ? 28.996 -5.464 -44.360 1.00 26.78 218 LYS A O 1
ATOM 1625 N N . GLY A 1 219 ? 30.093 -7.455 -44.163 1.00 24.81 219 GLY A N 1
ATOM 1626 C CA . GLY A 1 219 ? 31.529 -7.128 -44.321 1.00 24.81 219 GLY A CA 1
ATOM 1627 C C . GLY A 1 219 ? 32.095 -5.997 -43.447 1.00 24.81 219 GLY A C 1
ATOM 1628 O O . GLY A 1 219 ? 31.632 -4.878 -43.513 1.00 24.81 219 GLY A O 1
ATOM 1629 N N . GLY A 1 220 ? 33.130 -6.145 -42.623 1.00 23.14 220 GLY A N 1
ATOM 1630 C CA . GLY A 1 220 ? 34.205 -7.128 -42.564 1.00 23.14 220 GLY A CA 1
ATOM 1631 C C . GLY A 1 220 ? 35.555 -6.408 -42.668 1.00 23.14 220 GLY A C 1
ATOM 1632 O O . GLY A 1 220 ? 35.956 -6.095 -43.780 1.00 23.14 220 GLY A O 1
ATOM 1633 N N . LYS A 1 221 ? 36.258 -6.181 -41.546 1.00 24.50 221 LYS A N 1
ATOM 1634 C CA . LYS A 1 221 ? 37.690 -6.509 -41.354 1.00 24.50 221 LYS A CA 1
ATOM 1635 C C . LYS A 1 221 ? 38.237 -6.060 -39.988 1.00 24.50 221 LYS A C 1
ATOM 1637 O O . LYS A 1 221 ? 38.020 -4.944 -39.542 1.00 24.50 221 LYS A O 1
ATOM 1642 N N . ALA A 1 222 ? 38.968 -7.009 -39.408 1.00 25.55 222 ALA A N 1
ATOM 1643 C CA . ALA A 1 222 ? 39.919 -7.022 -38.298 1.00 25.55 222 ALA A CA 1
ATOM 1644 C C . ALA A 1 222 ? 40.516 -5.704 -37.761 1.00 25.55 222 ALA A C 1
ATOM 1646 O O . ALA A 1 222 ? 41.120 -4.944 -38.512 1.00 25.55 222 ALA A O 1
ATOM 1647 N N . ALA A 1 223 ? 40.545 -5.592 -36.426 1.00 28.69 223 ALA A N 1
ATOM 1648 C CA . ALA A 1 223 ? 41.687 -5.056 -35.680 1.00 28.69 223 ALA A CA 1
ATOM 1649 C C . ALA A 1 223 ? 41.741 -5.646 -34.249 1.00 28.69 223 ALA A C 1
ATOM 1651 O O . ALA A 1 223 ? 40.850 -5.435 -33.436 1.00 28.69 223 ALA A O 1
ATOM 1652 N N . ALA A 1 224 ? 42.779 -6.458 -34.038 1.00 27.53 224 ALA A N 1
ATOM 1653 C CA . ALA A 1 224 ? 43.490 -6.873 -32.822 1.00 27.53 224 ALA A CA 1
ATOM 1654 C C . ALA A 1 224 ? 42.940 -6.557 -31.402 1.00 27.53 224 ALA A C 1
ATOM 1656 O O . ALA A 1 224 ? 42.856 -5.408 -30.981 1.00 27.53 224 ALA A O 1
ATOM 1657 N N . ALA A 1 225 ? 42.755 -7.626 -30.612 1.00 31.28 225 ALA A N 1
ATOM 1658 C CA . ALA A 1 225 ? 43.052 -7.687 -29.164 1.00 31.28 225 ALA A CA 1
ATOM 1659 C C . ALA A 1 225 ? 44.593 -7.634 -28.948 1.00 31.28 225 ALA A C 1
ATOM 1661 O O . ALA A 1 225 ? 45.280 -7.940 -29.930 1.00 31.28 225 ALA A O 1
ATOM 1662 N N . PRO A 1 226 ? 45.193 -7.342 -27.757 1.00 42.62 226 PRO A N 1
ATOM 1663 C CA . PRO A 1 226 ? 44.836 -7.847 -26.403 1.00 42.62 226 PRO A CA 1
ATOM 1664 C C . PRO A 1 226 ? 45.228 -6.860 -25.244 1.00 42.62 226 PRO A C 1
ATOM 1666 O O . PRO A 1 226 ? 45.420 -5.682 -25.536 1.00 42.62 226 PRO A O 1
ATOM 1669 N N . PRO A 1 227 ? 45.479 -7.254 -23.966 1.00 42.56 227 PRO A N 1
ATOM 1670 C CA . PRO A 1 227 ? 44.921 -8.306 -23.093 1.00 42.56 227 PRO A CA 1
ATOM 1671 C C . PRO A 1 227 ? 44.356 -7.776 -21.740 1.00 42.56 227 PRO A C 1
ATOM 1673 O O . PRO A 1 227 ? 44.565 -6.635 -21.338 1.00 42.56 227 PRO A O 1
ATOM 1676 N N . LEU A 1 228 ? 43.685 -8.676 -21.007 1.00 35.53 228 LEU A N 1
ATOM 1677 C CA . LEU A 1 228 ? 43.305 -8.580 -19.587 1.00 35.53 228 LEU A CA 1
ATOM 1678 C C . LEU A 1 228 ? 44.501 -8.497 -18.615 1.00 35.53 228 LEU A C 1
ATOM 1680 O O . LEU A 1 228 ? 45.476 -9.215 -18.827 1.00 35.53 228 LEU A O 1
ATOM 1684 N N . ALA A 1 229 ? 44.325 -7.764 -17.498 1.00 37.50 229 ALA A N 1
ATOM 1685 C CA . ALA A 1 229 ? 44.636 -8.126 -16.087 1.00 37.50 229 ALA A CA 1
ATOM 1686 C C . ALA A 1 229 ? 44.733 -6.857 -15.187 1.00 37.50 229 ALA A C 1
ATOM 1688 O O . ALA A 1 229 ? 44.947 -5.773 -15.724 1.00 37.50 229 ALA A O 1
ATOM 1689 N N . PRO A 1 230 ? 44.756 -6.947 -13.837 1.00 43.00 230 PRO A N 1
ATOM 1690 C CA . PRO A 1 230 ? 43.890 -7.693 -12.918 1.00 43.00 230 PRO A CA 1
ATOM 1691 C C . PRO A 1 230 ? 43.379 -6.813 -11.736 1.00 43.00 230 PRO A C 1
ATOM 1693 O O . PRO A 1 230 ? 43.636 -5.617 -11.646 1.00 43.00 230 PRO A O 1
ATOM 1696 N N . ALA A 1 231 ? 42.643 -7.445 -10.819 1.00 36.00 231 ALA A N 1
ATOM 1697 C CA . ALA A 1 231 ? 42.142 -6.923 -9.546 1.00 36.00 231 ALA A CA 1
ATOM 1698 C C . ALA A 1 231 ? 43.186 -6.217 -8.656 1.00 36.00 231 ALA A C 1
ATOM 1700 O O . ALA A 1 231 ? 44.276 -6.753 -8.481 1.00 36.00 231 ALA A O 1
ATOM 1701 N N . VAL A 1 232 ? 42.787 -5.129 -7.975 1.00 33.34 232 VAL A N 1
ATOM 1702 C CA . VAL A 1 232 ? 43.354 -4.696 -6.682 1.00 33.34 232 VAL A CA 1
ATOM 1703 C C . VAL A 1 232 ? 42.272 -4.006 -5.834 1.00 33.34 232 VAL A C 1
ATOM 1705 O O . VAL A 1 232 ? 41.523 -3.159 -6.315 1.00 33.34 232 VAL A O 1
ATOM 1708 N N . ALA A 1 233 ? 42.199 -4.420 -4.571 1.00 29.72 233 ALA A N 1
ATOM 1709 C CA . ALA A 1 233 ? 41.393 -3.880 -3.484 1.00 29.72 233 ALA A CA 1
ATOM 1710 C C . ALA A 1 233 ? 41.857 -2.487 -3.023 1.00 29.72 233 ALA A C 1
ATOM 1712 O O . ALA A 1 233 ? 43.053 -2.223 -3.055 1.00 29.72 233 ALA A O 1
ATOM 1713 N N . ALA A 1 234 ? 40.955 -1.660 -2.482 1.00 31.20 234 ALA A N 1
ATOM 1714 C CA . ALA A 1 234 ? 41.279 -0.715 -1.406 1.00 31.20 234 ALA A CA 1
ATOM 1715 C C . ALA A 1 234 ? 40.015 -0.065 -0.812 1.00 31.20 234 ALA A C 1
ATOM 1717 O O . ALA A 1 234 ? 39.318 0.659 -1.516 1.00 31.20 234 ALA A O 1
ATOM 1718 N N . VAL A 1 235 ? 39.838 -0.347 0.487 1.00 32.97 235 VAL A N 1
ATOM 1719 C CA . VAL A 1 235 ? 39.320 0.481 1.602 1.00 32.97 235 VAL A CA 1
ATOM 1720 C C . VAL A 1 235 ? 37.906 1.053 1.510 1.00 32.97 235 VAL A C 1
ATOM 1722 O O . VAL A 1 235 ? 37.664 1.991 0.725 1.00 32.97 235 VAL A O 1
#

Secondary structure (DSSP, 8-state):
--SS---SPEEEE-SS-SS-TTT--EEEEEPSPHHHHHHHHHHTSS-TT--EEEEHHHHHHHS-SHHHHHHHHHH-SEEEEETTTTTTHHHHHHHHHHHTT-PPEEE--SS-HHHHHHHHHTEEEE---SSS--------TTS-HHHHHHHHHHHHHHHHHHSTTGGGG--EEEE--SSS--EEEEE--S-HHHHHHHTTS-----------S----------------------

InterPro domains:
  IPR016095 Large ribosomal subunit protein uL1, 3-layer alpha/beta-sandwich domain [G3DSA:3.40.50.790] (23-124)
  IPR023674 Ribosomal protein uL1-like [SSF56808] (19-186)
  IPR028364 Ribosomal protein uL1/ribosomal biogenesis protein [PF00687] (6-181)
  IPR028364 Ribosomal protein uL1/ribosomal biogenesis protein [cd00403] (6-185)

Radius of gyration: 23.2 Å; chains: 1; bounding box: 68×41×67 Å

Sequence (235 aa):
MPERARIKPTLLPLSTPLHVPGEAEVCLFVKDPQRAVKDYFAAAGDSGGVTRVMGLDKLRKRYRTYEGKRELVAAYDLFLADDRIELLLPKLLGDAFFRSKKMPLPVRLGRNPVKEARRALRSTRLTLSGGSCVAVVAGGTGMATAALAANVADVLVGVAAKAPGGWSNVLSVHLKTPDSVALPIYSSVVAPADLVKADRAGGKAPVAPADLVKADRKGGKAAAAPPLAPAVAAV

Foldseek 3Di:
DPPDFQQAWDWQFAPDFQDDLPPFAEEEEDEPPQVVVVVLCVVVVHVLSHDYYDYPVCLQPVVQDPVSLLVVVVVGDAYAYEPVCLVVCCVSSDCSCVVSVRRHHYFHPPDRRSVRSNRRRSTWIWGRGPDLDTDTDQHDPPDDPVSSVRSVVSVLQRCQVPDVPGPLSDAWDWDDDPPDDTHTPDGDPDDPVVSVVVNVDDDDDDDDDDDDDDDDDDDDDDDDDDDDDDDDDDD

Organism: Porphyra umbilicalis (NCBI:txid2786)